Protein AF-A0A9N8RUJ7-F1 (afdb_monomer_lite)

Secondary structure (DSSP, 8-state):
-------------PPPPPPPPPPEEE-STT-EEEPPPPPPPSSSPPPPPPPEEE-STT-EEEPPPPPPPSSSPPPPPPPEEE-STT-EEEPPBPPPPPPTTSPPPPPPB-----SS----------SS---SS-------PPPPHHHHHHHHHHHHHHHHHHHHHT---STHHHHHH-SSSS-HH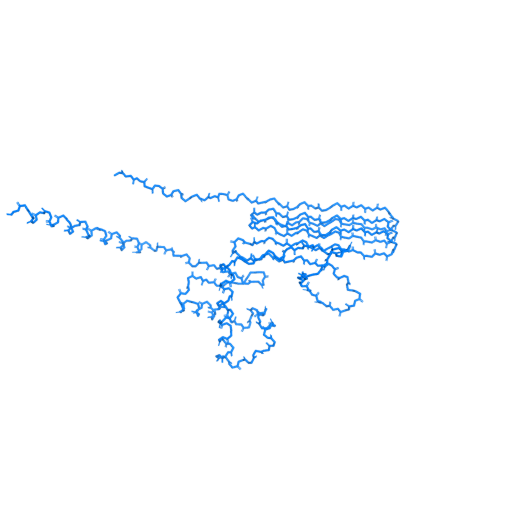HHHHHHHHTT--EEEEEETTEEEEEE------HHHHHHHHHHHHHHHHHHHHHHHTT--

Radius of gyration: 27.65 Å; chains: 1; bounding box: 90×44×59 Å

Sequence (244 aa):
MSSLDSNAQRQHLEKGTGGTGGDAEVHGDHSSAVGGRGGEAVIGDGGRGGNARVTGNRSTGIGGRGGRGGIGPGQPGGDIVVDRDDLFSAGGQGGEANQADGRGGRGGRAFRAHLFDGQDRGHLKPPYGRPHIEPGRGGDAPDSPQYMARKLVVMALKERYFIESGIEPRDTDTVWYDRKVVPLDWLNETLRLRGHRWTISVVEGEYEFADIHRRTTARQRFLRYLISLTSILKRRSSRIASKN

Structure (mmCIF, N/CA/C/O backbone):
data_AF-A0A9N8RUJ7-F1
#
_entry.id   AF-A0A9N8RUJ7-F1
#
loop_
_atom_site.group_PDB
_atom_site.id
_atom_site.type_symbol
_atom_site.label_atom_id
_atom_site.label_alt_id
_atom_site.label_comp_id
_atom_site.label_asym_id
_atom_site.label_entity_id
_atom_site.label_seq_id
_atom_site.pdbx_PDB_ins_code
_atom_site.Cartn_x
_atom_site.Cartn_y
_atom_site.Cartn_z
_atom_site.occupancy
_atom_site.B_iso_or_equiv
_atom_site.auth_seq_id
_atom_site.auth_comp_id
_atom_site.auth_asym_id
_atom_site.auth_atom_id
_atom_site.pdbx_PDB_model_num
ATOM 1 N N . MET A 1 1 ? -45.052 23.656 3.871 1.00 51.06 1 MET A N 1
ATOM 2 C CA . MET A 1 1 ? -44.491 23.381 2.536 1.00 51.06 1 MET A CA 1
ATOM 3 C C . MET A 1 1 ? -43.094 23.981 2.478 1.00 51.06 1 MET A C 1
ATOM 5 O O . MET A 1 1 ? -42.978 25.181 2.310 1.00 51.06 1 MET A O 1
ATOM 9 N N . SER A 1 2 ? -42.060 23.172 2.702 1.00 39.88 2 SER A N 1
ATOM 10 C CA . SER A 1 2 ? -40.774 23.274 1.997 1.00 39.88 2 SER A CA 1
ATOM 11 C C . SER A 1 2 ? -40.064 21.931 2.190 1.00 39.88 2 SER A C 1
ATOM 13 O O . SER A 1 2 ? -39.717 21.535 3.303 1.00 39.88 2 SER A O 1
ATOM 15 N N . SER A 1 3 ? -39.999 21.148 1.115 1.00 42.72 3 SER A N 1
ATOM 16 C CA . SER A 1 3 ? -39.227 19.913 1.055 1.00 42.72 3 SER A CA 1
ATOM 17 C C . SER A 1 3 ? -37.758 20.301 0.944 1.00 42.72 3 SER A C 1
ATOM 19 O O . SER A 1 3 ? -37.307 20.803 -0.080 1.00 42.72 3 SER A O 1
ATOM 21 N N . LEU A 1 4 ? -37.006 20.110 2.026 1.00 45.28 4 LEU A N 1
ATOM 22 C CA . LEU A 1 4 ? -35.551 20.071 1.952 1.00 45.28 4 LEU A CA 1
ATOM 23 C C . LEU A 1 4 ? -35.175 18.717 1.352 1.00 45.28 4 LEU A C 1
ATOM 25 O O . LEU A 1 4 ? -34.956 17.736 2.068 1.00 45.28 4 LEU A O 1
ATOM 29 N N . ASP A 1 5 ? -35.172 18.680 0.022 1.00 41.41 5 ASP A N 1
ATOM 30 C CA . ASP A 1 5 ? -34.582 17.608 -0.761 1.00 41.41 5 ASP A CA 1
ATOM 31 C C . ASP A 1 5 ? -33.100 17.536 -0.411 1.00 41.41 5 ASP A C 1
ATOM 33 O O . ASP A 1 5 ? -32.265 18.334 -0.839 1.00 41.41 5 ASP A O 1
ATOM 37 N N . SER A 1 6 ? -32.781 16.563 0.434 1.00 43.62 6 SER A N 1
ATOM 38 C CA . SER A 1 6 ? -31.417 16.125 0.677 1.00 43.62 6 SER A CA 1
ATOM 39 C C . SER A 1 6 ? -30.941 15.398 -0.576 1.00 43.62 6 SER A C 1
ATOM 41 O O . SER A 1 6 ? -30.925 14.170 -0.646 1.00 43.62 6 SER A O 1
ATOM 43 N N . ASN A 1 7 ? -30.547 16.192 -1.573 1.00 40.66 7 ASN A N 1
ATOM 44 C CA . ASN A 1 7 ? -29.643 15.794 -2.641 1.00 40.66 7 ASN A CA 1
ATOM 45 C C . ASN A 1 7 ? -28.316 15.398 -1.990 1.00 40.66 7 ASN A C 1
ATOM 47 O O . ASN A 1 7 ? -27.357 16.164 -1.923 1.00 40.66 7 ASN A O 1
ATOM 51 N N . ALA A 1 8 ? -28.278 14.175 -1.466 1.00 43.12 8 ALA A N 1
ATOM 52 C CA . ALA A 1 8 ? -27.049 13.441 -1.286 1.00 43.12 8 ALA A CA 1
ATOM 53 C C . ALA A 1 8 ? -26.446 13.301 -2.684 1.00 43.12 8 ALA A C 1
ATOM 55 O O . ALA A 1 8 ? -26.798 12.388 -3.432 1.00 43.12 8 ALA A O 1
ATOM 56 N N . GLN A 1 9 ? -25.592 14.261 -3.048 1.00 44.03 9 GLN A N 1
ATOM 57 C CA . GLN A 1 9 ? -24.668 14.161 -4.163 1.00 44.03 9 GLN A CA 1
ATOM 58 C C . GLN A 1 9 ? -23.855 12.884 -3.946 1.00 44.03 9 GLN A C 1
ATOM 60 O O . GLN A 1 9 ? -22.802 12.881 -3.313 1.00 44.03 9 GLN A O 1
ATOM 65 N N . ARG A 1 10 ? -24.359 11.769 -4.475 1.00 42.53 10 ARG A N 1
ATOM 66 C CA . ARG A 1 10 ? -23.517 10.684 -4.948 1.00 42.53 10 ARG A CA 1
ATOM 67 C C . ARG A 1 10 ? -22.720 11.301 -6.083 1.00 42.53 10 ARG A C 1
ATOM 69 O O . ARG A 1 10 ? -23.153 11.270 -7.229 1.00 42.53 10 ARG A O 1
ATOM 76 N N . GLN A 1 11 ? -21.614 11.957 -5.738 1.00 44.72 11 GLN A N 1
ATOM 77 C CA . GLN A 1 11 ? -20.579 12.242 -6.708 1.00 44.72 11 GLN A CA 1
ATOM 78 C C . GLN A 1 11 ? -20.228 10.882 -7.298 1.00 44.72 11 GLN A C 1
ATOM 80 O O . GLN A 1 11 ? -19.725 9.998 -6.603 1.00 44.72 11 GLN A O 1
ATOM 85 N N . HIS A 1 12 ? -20.636 10.680 -8.546 1.00 46.75 12 HIS A N 1
ATOM 86 C CA . HIS A 1 12 ? -20.098 9.635 -9.388 1.00 46.75 12 HIS A CA 1
ATOM 87 C C . HIS A 1 12 ? -18.607 9.963 -9.468 1.00 46.75 12 HIS A C 1
ATOM 89 O O . HIS A 1 12 ? -18.202 10.815 -10.248 1.00 46.75 12 HIS A O 1
ATOM 95 N N . LEU A 1 13 ? -17.816 9.410 -8.548 1.00 55.97 13 LEU A N 1
ATOM 96 C CA . LEU A 1 13 ? -16.369 9.480 -8.635 1.00 55.97 13 LEU A CA 1
ATOM 97 C C . LEU A 1 13 ? -16.031 8.689 -9.891 1.00 55.97 13 LEU A C 1
ATOM 99 O O . LEU A 1 13 ? -16.169 7.462 -9.911 1.00 55.97 13 LEU A O 1
ATOM 103 N N . GLU A 1 14 ? -15.729 9.411 -10.967 1.00 64.94 14 GLU A N 1
ATOM 104 C CA . GLU A 1 14 ? -15.207 8.812 -12.183 1.00 64.94 14 GLU A CA 1
ATOM 105 C C . GLU A 1 14 ? -13.989 7.985 -11.783 1.00 64.94 14 GLU A C 1
ATOM 107 O O . GLU A 1 14 ? -13.102 8.459 -11.073 1.00 64.94 14 GLU A O 1
ATOM 112 N N . LYS A 1 15 ? -14.006 6.701 -12.144 1.00 71.88 15 LYS A N 1
ATOM 113 C CA . LYS A 1 15 ? -12.857 5.837 -11.898 1.00 71.88 15 LYS A CA 1
ATOM 114 C C . LYS A 1 15 ? -11.706 6.358 -12.747 1.00 71.88 15 LYS A C 1
ATOM 116 O O . LYS A 1 15 ? -11.885 6.540 -13.950 1.00 71.88 15 LYS A O 1
ATOM 121 N N . GLY A 1 16 ? -10.549 6.541 -12.124 1.00 73.12 16 GLY A N 1
ATOM 122 C CA . GLY A 1 16 ? -9.314 6.869 -12.817 1.00 73.12 16 GLY A CA 1
ATOM 123 C C . GLY A 1 16 ? -8.987 5.864 -13.920 1.00 73.12 16 GLY A C 1
ATOM 124 O O . GLY A 1 16 ? -9.485 4.733 -13.963 1.00 73.12 16 GLY A O 1
ATOM 125 N N . THR A 1 17 ? -8.112 6.286 -14.813 1.00 81.75 17 THR A N 1
ATOM 126 C CA . THR A 1 17 ? -7.573 5.483 -15.903 1.00 81.75 17 THR A CA 1
ATOM 127 C C . THR A 1 17 ? -6.340 4.718 -15.441 1.00 81.75 17 THR A C 1
ATOM 129 O O . THR A 1 17 ? -5.504 5.228 -14.689 1.00 81.75 17 THR A O 1
ATOM 132 N N . GLY A 1 18 ? -6.240 3.446 -15.840 1.00 82.69 18 GLY A N 1
ATOM 133 C CA . GLY A 1 18 ? -5.045 2.646 -15.571 1.00 82.69 18 GLY A CA 1
ATOM 134 C C . GLY A 1 18 ? -3.801 3.348 -16.113 1.00 82.69 18 GLY A C 1
ATOM 135 O O . GLY A 1 18 ? -3.860 4.002 -17.153 1.00 82.69 18 GLY A O 1
ATOM 136 N N . GLY A 1 19 ? -2.678 3.211 -15.411 1.00 83.81 19 GLY A N 1
ATOM 137 C CA . GLY A 1 19 ? -1.419 3.791 -15.854 1.00 83.81 19 GLY A CA 1
ATOM 138 C C . GLY A 1 19 ? -0.989 3.208 -17.198 1.00 83.81 19 GLY A C 1
ATOM 139 O O . GLY A 1 19 ? -1.230 2.034 -17.494 1.00 83.81 19 GLY A O 1
ATOM 140 N N . THR A 1 20 ? -0.318 4.016 -18.012 1.00 89.94 20 THR A N 1
ATOM 141 C CA . THR A 1 20 ? 0.287 3.534 -19.256 1.00 89.94 20 THR A CA 1
ATOM 142 C C . THR A 1 20 ? 1.508 2.661 -18.962 1.00 89.94 20 THR A C 1
ATOM 144 O O . THR A 1 20 ? 2.170 2.814 -17.931 1.00 89.94 20 THR A O 1
ATOM 147 N N . GLY A 1 21 ? 1.802 1.713 -19.855 1.00 90.19 21 GLY A N 1
ATOM 148 C CA . GLY A 1 21 ? 3.072 0.986 -19.828 1.00 90.19 21 GLY A CA 1
ATOM 149 C C . GLY A 1 21 ? 4.258 1.907 -20.129 1.00 90.19 21 GLY A C 1
ATOM 150 O O . GLY A 1 21 ? 4.086 2.993 -20.685 1.00 90.19 21 GLY A O 1
ATOM 151 N N . GLY A 1 22 ? 5.448 1.475 -19.731 1.00 91.25 22 GLY A N 1
ATOM 152 C CA . GLY A 1 22 ? 6.709 2.084 -20.128 1.00 91.25 22 GLY A CA 1
ATOM 153 C C . GLY A 1 22 ? 7.165 1.575 -21.489 1.00 91.25 22 GLY A C 1
ATOM 154 O O . GLY A 1 22 ? 6.809 0.470 -21.906 1.00 91.25 22 GLY A O 1
ATOM 155 N N . ASP A 1 23 ? 7.976 2.382 -22.156 1.00 94.88 23 ASP A N 1
ATOM 156 C CA . ASP A 1 23 ? 8.566 2.057 -23.449 1.00 94.88 23 ASP A CA 1
ATOM 157 C C . ASP A 1 23 ? 9.813 1.174 -23.271 1.00 94.88 23 ASP A C 1
ATOM 159 O O . ASP A 1 23 ? 10.416 1.131 -22.192 1.00 94.88 23 ASP A O 1
ATOM 163 N N . ALA A 1 24 ? 10.197 0.451 -24.325 1.00 93.94 24 ALA A N 1
ATOM 164 C CA . ALA A 1 24 ? 11.361 -0.430 -24.328 1.00 93.94 24 ALA A CA 1
ATOM 165 C C . ALA A 1 24 ? 12.211 -0.217 -25.585 1.00 93.94 24 ALA A C 1
ATOM 167 O O . ALA A 1 24 ? 11.696 -0.287 -26.699 1.00 93.94 24 ALA A O 1
ATOM 168 N N . GLU A 1 25 ? 13.514 -0.009 -25.407 1.00 95.38 25 GLU A N 1
ATOM 169 C CA . GLU A 1 25 ? 14.474 0.205 -26.491 1.00 95.38 25 GLU A CA 1
ATOM 170 C C . GLU A 1 25 ? 15.719 -0.671 -26.300 1.00 95.38 25 GLU A C 1
ATOM 172 O O . GLU A 1 25 ? 16.297 -0.716 -25.211 1.00 95.38 25 GLU A O 1
ATOM 177 N N . VAL A 1 26 ? 16.151 -1.349 -27.369 1.00 94.81 26 VAL A N 1
ATOM 178 C CA . VAL A 1 26 ? 17.351 -2.200 -27.380 1.00 94.81 26 VAL A CA 1
ATOM 179 C C . VAL A 1 26 ? 18.253 -1.821 -28.551 1.00 94.81 26 VAL A C 1
ATOM 181 O O . VAL A 1 26 ? 17.828 -1.822 -29.706 1.00 94.81 26 VAL A O 1
ATOM 184 N N . HIS A 1 27 ? 19.515 -1.545 -28.244 1.00 92.00 27 HIS A N 1
ATOM 185 C CA . HIS A 1 27 ? 20.593 -1.249 -29.178 1.00 92.00 27 HIS A CA 1
ATOM 186 C C . HIS A 1 27 ? 21.847 -2.034 -28.769 1.00 92.00 27 HIS A C 1
ATOM 188 O O . HIS A 1 27 ? 22.806 -1.457 -28.281 1.00 92.00 27 HIS A O 1
ATOM 194 N N . GLY A 1 28 ? 21.825 -3.356 -28.912 1.00 87.38 28 GLY A N 1
ATOM 195 C CA . GLY A 1 28 ? 22.964 -4.219 -28.596 1.00 87.38 28 GLY A CA 1
ATOM 196 C C . GLY A 1 28 ? 22.683 -5.667 -28.976 1.00 87.38 28 GLY A C 1
ATOM 197 O O . GLY A 1 28 ? 21.522 -6.081 -29.053 1.00 87.38 28 GLY A O 1
ATOM 198 N N . ASP A 1 29 ? 23.738 -6.435 -29.222 1.00 91.81 29 ASP A N 1
ATOM 199 C CA . ASP A 1 29 ? 23.621 -7.826 -29.643 1.00 91.81 29 ASP A CA 1
ATOM 200 C C . ASP A 1 29 ? 23.234 -8.716 -28.462 1.00 91.81 29 ASP A C 1
ATOM 202 O O . ASP A 1 29 ? 23.823 -8.632 -27.384 1.00 91.81 29 ASP A O 1
ATOM 206 N N . HIS A 1 30 ? 22.283 -9.628 -28.678 1.00 91.88 30 HIS A N 1
ATOM 207 C CA . HIS A 1 30 ? 21.816 -10.584 -27.662 1.00 91.88 30 HIS A CA 1
ATOM 208 C C . HIS A 1 30 ? 21.262 -9.924 -26.383 1.00 91.88 30 HIS A C 1
ATOM 210 O O . HIS A 1 30 ? 21.368 -10.491 -25.295 1.00 91.88 30 HIS A O 1
ATOM 216 N N . SER A 1 31 ? 20.667 -8.738 -26.509 1.00 92.94 31 SER A N 1
ATOM 217 C CA . SER A 1 31 ? 20.126 -7.967 -25.385 1.00 92.94 31 SER A CA 1
ATOM 218 C C . SER A 1 31 ? 18.597 -7.923 -25.374 1.00 92.94 31 SER A C 1
ATOM 220 O O . SER A 1 31 ? 17.942 -8.168 -26.387 1.00 92.94 31 SER A O 1
ATOM 222 N N . SER A 1 32 ? 18.010 -7.600 -24.219 1.00 93.44 32 SER A N 1
ATOM 223 C CA . SER A 1 32 ? 16.558 -7.449 -24.067 1.00 93.44 32 SER A CA 1
ATOM 224 C C . SER A 1 32 ? 16.183 -6.252 -23.193 1.00 93.44 32 SER A C 1
ATOM 226 O O . SER A 1 32 ? 16.838 -5.966 -22.194 1.00 93.44 32 SER A O 1
ATOM 228 N N . ALA A 1 33 ? 15.108 -5.551 -23.552 1.00 92.50 33 ALA A N 1
ATOM 229 C CA . ALA A 1 33 ? 14.520 -4.496 -22.736 1.00 92.50 33 ALA A CA 1
ATOM 230 C C . ALA A 1 33 ? 13.019 -4.737 -22.596 1.00 92.50 33 ALA A C 1
ATOM 232 O O . ALA A 1 33 ? 12.351 -5.110 -23.562 1.00 92.50 33 ALA A O 1
ATOM 233 N N . VAL A 1 34 ? 12.484 -4.507 -21.401 1.00 94.06 34 VAL A N 1
ATOM 234 C CA . VAL A 1 34 ? 11.051 -4.616 -21.122 1.00 94.06 34 VAL A CA 1
ATOM 235 C C . VAL A 1 34 ? 10.611 -3.385 -20.349 1.00 94.06 34 VAL A C 1
ATOM 237 O O . VAL A 1 34 ? 11.080 -3.151 -19.240 1.00 94.06 34 VAL A O 1
ATOM 240 N N . GLY A 1 35 ? 9.693 -2.607 -20.912 1.00 91.25 35 GLY A N 1
ATOM 241 C CA . GLY A 1 35 ? 9.082 -1.486 -20.212 1.00 91.25 35 GLY A CA 1
ATOM 242 C C . GLY A 1 35 ? 8.229 -1.957 -19.033 1.00 91.25 35 GLY A C 1
ATOM 243 O O . GLY A 1 35 ? 7.652 -3.048 -19.026 1.00 91.25 35 GLY A O 1
ATOM 244 N N . GLY A 1 36 ? 8.151 -1.126 -18.004 1.00 88.31 36 GLY A N 1
ATOM 245 C CA . GLY A 1 36 ? 7.357 -1.379 -16.817 1.00 88.31 36 GLY A CA 1
ATOM 246 C C . GLY A 1 36 ? 5.863 -1.382 -17.121 1.00 88.31 36 GLY A C 1
ATOM 247 O O . GLY A 1 36 ? 5.377 -0.673 -17.998 1.00 88.31 36 GLY A O 1
ATOM 248 N N . ARG A 1 37 ? 5.082 -2.157 -16.369 1.00 92.00 37 ARG A N 1
ATOM 249 C CA . ARG A 1 37 ? 3.616 -2.094 -16.475 1.00 92.00 37 ARG A CA 1
ATOM 250 C C . ARG A 1 37 ? 3.087 -0.846 -15.780 1.00 92.00 37 ARG A C 1
ATOM 252 O O . ARG A 1 37 ? 3.607 -0.467 -14.733 1.00 92.00 37 ARG A O 1
ATOM 259 N N . GLY A 1 38 ? 2.019 -0.265 -16.309 1.00 89.88 38 GLY A N 1
ATOM 260 C CA . GLY A 1 38 ? 1.283 0.776 -15.605 1.00 89.88 38 GLY A CA 1
ATOM 261 C C . GLY A 1 38 ? 0.643 0.284 -14.305 1.00 89.88 38 GLY A C 1
ATOM 262 O O . GLY A 1 38 ? 0.448 -0.917 -14.078 1.00 89.88 38 GLY A O 1
ATOM 263 N N . GLY A 1 39 ? 0.345 1.234 -13.431 1.00 88.62 39 GLY A N 1
ATOM 264 C CA . GLY A 1 39 ? -0.371 1.029 -12.186 1.00 88.62 39 GLY A CA 1
ATOM 265 C C . GLY A 1 39 ? -1.859 0.796 -12.413 1.00 88.62 39 GLY A C 1
ATOM 266 O O . GLY A 1 39 ? -2.444 1.244 -13.397 1.00 88.62 39 GLY A O 1
ATOM 267 N N . GLU A 1 40 ? -2.492 0.094 -11.484 1.00 88.38 40 GLU A N 1
ATOM 268 C CA . GLU A 1 40 ? -3.943 -0.082 -11.505 1.00 88.38 40 GLU A CA 1
ATOM 269 C C . GLU A 1 40 ? -4.635 1.210 -11.077 1.00 88.38 40 GLU A C 1
ATOM 271 O O . GLU A 1 40 ? -4.171 1.883 -10.156 1.00 88.38 40 GLU A O 1
ATOM 276 N N . ALA A 1 41 ? -5.756 1.539 -11.710 1.00 86.00 41 ALA A N 1
ATOM 277 C CA . ALA A 1 41 ? -6.586 2.655 -11.285 1.00 86.00 41 ALA A CA 1
ATOM 278 C C . ALA A 1 41 ? -7.700 2.208 -10.347 1.00 86.00 41 ALA A C 1
ATOM 280 O O . ALA A 1 41 ? -8.251 1.112 -10.484 1.00 86.00 41 ALA A O 1
ATOM 281 N N . VAL A 1 42 ? -8.040 3.084 -9.403 1.00 82.94 42 VAL A N 1
ATOM 282 C CA . VAL A 1 42 ? -9.143 2.861 -8.461 1.00 82.94 42 VAL A CA 1
ATOM 283 C C . VAL A 1 42 ? -10.108 4.039 -8.525 1.00 82.94 42 VAL A C 1
ATOM 285 O O . VAL A 1 42 ? -11.125 3.950 -9.208 1.00 82.94 42 VAL A O 1
ATOM 288 N N . ILE A 1 43 ? -9.786 5.137 -7.838 1.00 84.50 43 ILE A N 1
ATOM 289 C CA . ILE A 1 43 ? -10.496 6.420 -7.952 1.00 84.50 43 ILE A CA 1
ATOM 290 C C . ILE A 1 43 ? -9.625 7.390 -8.753 1.00 84.50 43 ILE A C 1
ATOM 292 O O . ILE A 1 43 ? -10.082 7.951 -9.733 1.00 84.50 43 ILE A O 1
ATOM 296 N N . GLY A 1 44 ? -8.357 7.521 -8.384 1.00 84.38 44 GLY A N 1
ATOM 297 C CA . GLY A 1 44 ? -7.321 8.219 -9.124 1.00 84.38 44 GLY A CA 1
ATOM 298 C C . GLY A 1 44 ? -6.605 7.294 -10.101 1.00 84.38 44 GLY A C 1
ATOM 299 O O . GLY A 1 44 ? -6.695 6.061 -10.009 1.00 84.38 44 GLY A O 1
ATOM 300 N N . ASP A 1 45 ? -5.898 7.921 -11.034 1.00 88.88 45 ASP A N 1
ATOM 301 C CA . ASP A 1 45 ? -5.167 7.237 -12.094 1.00 88.88 45 ASP A CA 1
ATOM 302 C C . ASP A 1 45 ? -4.054 6.340 -11.544 1.00 88.88 45 ASP A C 1
ATOM 304 O O . ASP A 1 45 ? -3.444 6.608 -10.503 1.00 88.88 45 ASP A O 1
ATOM 308 N N . GLY A 1 46 ? -3.767 5.261 -12.264 1.00 90.06 46 GLY A N 1
ATOM 309 C CA . GLY A 1 46 ? -2.568 4.471 -12.012 1.00 90.06 46 GLY A CA 1
ATOM 310 C C . GLY A 1 46 ? -1.309 5.222 -12.451 1.00 90.06 46 GLY A C 1
ATOM 311 O O . GLY A 1 46 ? -1.319 5.968 -13.426 1.00 90.06 46 GLY A O 1
ATOM 312 N N . GLY A 1 47 ? -0.192 4.999 -11.761 1.00 88.38 47 GLY A N 1
ATOM 313 C CA . GLY A 1 47 ? 1.098 5.550 -12.166 1.00 88.38 47 GLY A CA 1
ATOM 314 C C . GLY A 1 47 ? 1.600 4.930 -13.471 1.00 88.38 47 GLY A C 1
ATOM 315 O O . GLY A 1 47 ? 1.371 3.751 -13.735 1.00 88.38 47 GLY A O 1
ATOM 316 N N . ARG A 1 48 ? 2.317 5.693 -14.294 1.00 91.81 48 ARG A N 1
ATOM 317 C CA . ARG A 1 48 ? 2.963 5.171 -15.511 1.00 91.81 48 ARG A CA 1
ATOM 318 C C . ARG A 1 48 ? 4.049 4.135 -15.168 1.00 91.81 48 ARG A C 1
ATOM 320 O O . ARG A 1 48 ? 4.742 4.280 -14.164 1.00 91.81 48 ARG A O 1
ATOM 327 N N . GLY A 1 49 ? 4.206 3.097 -15.987 1.00 90.50 49 GLY A N 1
ATOM 328 C CA . GLY A 1 49 ? 5.337 2.169 -15.906 1.00 90.50 49 GLY A CA 1
ATOM 329 C C . GLY A 1 49 ? 6.639 2.807 -16.398 1.00 90.50 49 GLY A C 1
ATOM 330 O O . GLY A 1 49 ? 6.624 3.585 -17.346 1.00 90.50 49 GLY A O 1
ATOM 331 N N . GLY A 1 50 ? 7.759 2.490 -15.756 1.00 88.81 50 GLY A N 1
ATOM 332 C CA . GLY A 1 50 ? 9.065 3.033 -16.117 1.00 88.81 50 GLY A CA 1
ATOM 333 C C . GLY A 1 50 ? 9.574 2.489 -17.449 1.00 88.81 50 GLY A C 1
ATOM 334 O O . GLY A 1 50 ? 9.287 1.353 -17.817 1.00 88.81 50 GLY A O 1
ATOM 335 N N . ASN A 1 51 ? 10.331 3.286 -18.181 1.00 92.44 51 ASN A N 1
ATOM 336 C CA . ASN A 1 51 ? 10.915 2.916 -19.464 1.00 92.44 51 ASN A CA 1
ATOM 337 C C . ASN A 1 51 ? 12.172 2.056 -19.273 1.00 92.44 51 ASN A C 1
ATOM 339 O O . ASN A 1 51 ? 12.832 2.122 -18.234 1.00 92.44 51 ASN A O 1
ATOM 343 N N . ALA A 1 52 ? 12.531 1.268 -20.283 1.00 90.56 52 ALA A N 1
ATOM 344 C CA . ALA A 1 52 ? 13.765 0.491 -20.296 1.00 90.56 52 ALA A CA 1
ATOM 345 C C . ALA A 1 52 ? 14.557 0.730 -21.579 1.00 90.56 52 ALA A C 1
ATOM 347 O O . ALA A 1 52 ? 14.066 0.458 -22.669 1.00 90.56 52 ALA A O 1
ATOM 348 N N . ARG A 1 53 ? 15.804 1.184 -21.448 1.00 95.00 53 ARG A N 1
ATOM 349 C CA . ARG A 1 53 ? 16.746 1.316 -22.563 1.00 95.00 53 ARG A CA 1
ATOM 350 C C . ARG A 1 53 ? 17.985 0.467 -22.305 1.00 95.00 53 ARG A C 1
ATOM 352 O O . ARG A 1 53 ? 18.598 0.580 -21.248 1.00 95.00 53 ARG A O 1
ATOM 359 N N . VAL A 1 54 ? 18.382 -0.348 -23.277 1.00 91.38 54 VAL A N 1
ATOM 360 C CA . VAL A 1 54 ? 19.585 -1.190 -23.209 1.00 91.38 54 VAL A CA 1
ATOM 361 C C . VAL A 1 54 ? 20.440 -0.950 -24.444 1.00 91.38 54 VAL A C 1
ATOM 363 O O . VAL A 1 54 ? 19.977 -1.192 -25.550 1.00 91.38 54 VAL A O 1
ATOM 366 N N . THR A 1 55 ? 21.675 -0.486 -24.270 1.00 94.31 55 THR A N 1
ATOM 367 C CA . THR A 1 55 ? 22.634 -0.233 -25.359 1.00 94.31 55 THR A CA 1
ATOM 368 C C . THR A 1 55 ? 23.894 -1.106 -25.298 1.00 94.31 55 THR A C 1
ATOM 370 O O . THR A 1 55 ? 24.751 -0.997 -26.165 1.00 94.31 55 THR A O 1
ATOM 373 N N . GLY A 1 56 ? 24.047 -1.940 -24.265 1.00 85.56 56 GLY A N 1
ATOM 374 C CA . GLY A 1 56 ? 25.127 -2.931 -24.183 1.00 85.56 56 GLY A CA 1
ATOM 375 C C . GLY A 1 56 ? 24.752 -4.270 -24.819 1.00 85.56 56 GLY A C 1
ATOM 376 O O . GLY A 1 56 ? 23.570 -4.550 -25.036 1.00 85.56 56 GLY A O 1
ATOM 377 N N . ASN A 1 57 ? 25.747 -5.114 -25.084 1.00 89.69 57 ASN A N 1
ATOM 378 C CA . ASN A 1 57 ? 25.591 -6.482 -25.587 1.00 89.69 57 ASN A CA 1
ATOM 379 C C . ASN A 1 57 ? 25.364 -7.479 -24.444 1.00 89.69 57 ASN A C 1
ATOM 381 O O . ASN A 1 57 ? 25.963 -7.352 -23.379 1.00 89.69 57 ASN A O 1
ATOM 385 N N . ARG A 1 58 ? 24.557 -8.521 -24.677 1.00 88.81 58 ARG A N 1
ATOM 386 C CA . ARG A 1 58 ? 24.230 -9.567 -23.686 1.00 88.81 58 ARG A CA 1
ATOM 387 C C . ARG A 1 58 ? 23.654 -8.999 -22.381 1.00 88.81 58 ARG A C 1
ATOM 389 O O . ARG A 1 58 ? 23.894 -9.526 -21.297 1.00 88.81 58 ARG A O 1
ATOM 396 N N . SER A 1 59 ? 22.876 -7.927 -22.490 1.00 86.94 59 SER A N 1
ATOM 397 C CA . SER A 1 59 ? 22.357 -7.171 -21.350 1.00 86.94 59 SER A CA 1
ATOM 398 C C . SER A 1 59 ? 20.834 -7.190 -21.284 1.00 86.94 59 SER A C 1
ATOM 400 O O . SER A 1 59 ? 20.138 -7.364 -22.284 1.00 86.94 59 SER A O 1
ATOM 402 N N . THR A 1 60 ? 20.289 -7.020 -20.081 1.00 89.31 60 THR A N 1
ATOM 403 C CA . THR A 1 60 ? 18.844 -7.032 -19.827 1.00 89.31 60 THR A CA 1
ATOM 404 C C . THR A 1 60 ? 18.426 -5.856 -18.953 1.00 89.31 60 THR A C 1
ATOM 406 O O . THR A 1 60 ? 18.977 -5.647 -17.873 1.00 89.31 60 THR A O 1
ATOM 409 N N . GLY A 1 61 ? 17.425 -5.103 -19.410 1.00 87.62 61 GLY A N 1
ATOM 410 C CA . GLY A 1 61 ? 16.849 -3.960 -18.701 1.00 87.62 61 GLY A CA 1
ATOM 411 C C . GLY A 1 61 ? 15.345 -4.118 -18.503 1.00 87.62 61 GLY A C 1
ATOM 412 O O . GLY A 1 61 ? 14.622 -4.372 -19.464 1.00 87.62 61 GLY A O 1
ATOM 413 N N . ILE A 1 62 ? 14.847 -3.946 -17.278 1.00 90.38 62 ILE A N 1
ATOM 414 C CA . ILE A 1 62 ? 13.405 -4.009 -16.985 1.00 90.38 62 ILE A CA 1
ATOM 415 C C . ILE A 1 62 ? 12.945 -2.723 -16.298 1.00 90.38 62 ILE A C 1
ATOM 417 O O . ILE A 1 62 ? 13.416 -2.394 -15.218 1.00 90.38 62 ILE A O 1
ATOM 421 N N . GLY A 1 63 ? 12.000 -2.000 -16.886 1.00 87.56 63 GLY A N 1
ATOM 422 C CA . GLY A 1 63 ? 11.403 -0.811 -16.289 1.00 87.56 63 GLY A CA 1
ATOM 423 C C . GLY A 1 63 ? 10.511 -1.149 -15.090 1.00 87.56 63 GLY A C 1
ATOM 424 O O . GLY A 1 63 ? 9.906 -2.220 -15.003 1.00 87.56 63 GLY A O 1
ATOM 425 N N . GLY A 1 64 ? 10.415 -0.227 -14.137 1.00 85.81 64 GLY A N 1
ATOM 426 C CA . GLY A 1 64 ? 9.644 -0.417 -12.913 1.00 85.81 64 GLY A CA 1
ATOM 427 C C . GLY A 1 64 ? 8.129 -0.372 -13.129 1.00 85.81 64 GLY A C 1
ATOM 428 O O . GLY A 1 64 ? 7.626 0.394 -13.944 1.00 85.81 64 GLY A O 1
ATOM 429 N N . ARG A 1 65 ? 7.353 -1.154 -12.369 1.00 89.88 65 ARG A N 1
ATOM 430 C CA . ARG A 1 65 ? 5.878 -1.066 -12.397 1.00 89.88 65 ARG A CA 1
ATOM 431 C C . ARG A 1 65 ? 5.406 0.281 -11.830 1.00 89.88 65 ARG A C 1
ATOM 433 O O . ARG A 1 65 ? 5.916 0.690 -10.796 1.00 89.88 65 ARG A O 1
ATOM 440 N N . GLY A 1 66 ? 4.414 0.926 -12.436 1.00 86.88 66 GLY A N 1
ATOM 441 C CA . GLY A 1 66 ? 3.740 2.095 -11.865 1.00 86.88 66 GLY A CA 1
ATOM 442 C C . GLY A 1 66 ? 2.891 1.760 -10.633 1.00 86.88 66 GLY A C 1
ATOM 443 O O . GLY A 1 66 ? 2.377 0.649 -10.491 1.00 86.88 66 GLY A O 1
ATOM 444 N N . GLY A 1 67 ? 2.750 2.720 -9.724 1.00 86.56 67 GLY A N 1
ATOM 445 C CA . GLY A 1 67 ? 2.006 2.566 -8.477 1.00 86.56 67 GLY A CA 1
ATOM 446 C C . GLY A 1 67 ? 0.491 2.586 -8.671 1.00 86.56 67 GLY A C 1
ATOM 447 O O . GLY A 1 67 ? -0.025 3.196 -9.606 1.00 86.56 67 GLY A O 1
ATOM 448 N N . ARG A 1 68 ? -0.244 1.923 -7.777 1.00 88.50 68 ARG A N 1
ATOM 449 C CA . ARG A 1 68 ? -1.713 1.889 -7.800 1.00 88.50 68 ARG A CA 1
ATOM 450 C C . ARG A 1 68 ? -2.306 3.263 -7.453 1.00 88.50 68 ARG A C 1
ATOM 452 O O . ARG A 1 68 ? -1.878 3.904 -6.493 1.00 88.50 68 ARG A O 1
ATOM 459 N N . GLY A 1 69 ? -3.307 3.694 -8.212 1.00 83.69 69 GLY A N 1
ATOM 460 C CA . GLY A 1 69 ? -4.118 4.870 -7.910 1.00 83.69 69 GLY A CA 1
ATOM 461 C C . GLY A 1 69 ? -5.008 4.663 -6.682 1.00 83.69 69 GLY A C 1
ATOM 462 O O . GLY A 1 69 ? -5.346 3.544 -6.303 1.00 83.69 69 GLY A O 1
ATOM 463 N N . GLY A 1 70 ? -5.396 5.753 -6.038 1.00 84.94 70 GLY A N 1
ATOM 464 C CA . GLY A 1 70 ? -6.173 5.769 -4.798 1.00 84.94 70 GLY A CA 1
ATOM 465 C C . GLY A 1 70 ? -7.096 6.979 -4.811 1.00 84.94 70 GLY A C 1
ATOM 466 O O . GLY A 1 70 ? -7.720 7.225 -5.821 1.00 84.94 70 GLY A O 1
ATOM 467 N N . ILE A 1 71 ? -7.176 7.780 -3.757 1.00 81.88 71 ILE A N 1
ATOM 468 C CA . ILE A 1 71 ? -7.792 9.117 -3.776 1.00 81.88 71 ILE A CA 1
ATOM 469 C C . ILE A 1 71 ? -7.037 10.047 -4.744 1.00 81.88 71 ILE A C 1
ATOM 471 O O . ILE A 1 71 ? -7.633 10.942 -5.332 1.00 81.88 71 ILE A O 1
ATOM 475 N N . GLY A 1 72 ? -5.731 9.825 -4.914 1.00 83.75 72 GLY A N 1
ATOM 476 C CA . GLY A 1 72 ? -4.883 10.526 -5.878 1.00 83.75 72 GLY A CA 1
ATOM 477 C C . GLY A 1 72 ? -4.235 9.578 -6.892 1.00 83.75 72 GLY A C 1
ATOM 478 O O . GLY A 1 72 ? -4.458 8.363 -6.828 1.00 83.75 72 GLY A O 1
ATOM 479 N N . PRO A 1 73 ? -3.426 10.116 -7.818 1.00 84.38 73 PRO A N 1
ATOM 480 C CA . PRO A 1 73 ? -2.706 9.309 -8.793 1.00 84.38 73 PRO A CA 1
ATOM 481 C C . PRO A 1 73 ? -1.587 8.492 -8.135 1.00 84.38 73 PRO A C 1
ATOM 483 O O . PRO A 1 73 ? -0.899 8.972 -7.227 1.00 84.38 73 PRO A O 1
ATOM 486 N N . GLY A 1 74 ? -1.387 7.265 -8.614 1.00 84.94 74 GLY A N 1
ATOM 487 C CA . GLY A 1 74 ? -0.217 6.458 -8.272 1.00 84.94 74 GLY A CA 1
ATOM 488 C C . GLY A 1 74 ? 1.073 7.065 -8.836 1.00 84.94 74 GLY A C 1
ATOM 489 O O . GLY A 1 74 ? 1.060 7.770 -9.844 1.00 84.94 74 GLY A O 1
ATOM 490 N N . GLN A 1 75 ? 2.209 6.802 -8.192 1.00 85.56 75 GLN A N 1
ATOM 491 C CA . GLN A 1 75 ? 3.507 7.320 -8.635 1.00 85.56 75 GLN A CA 1
ATOM 492 C C . GLN A 1 75 ? 4.069 6.505 -9.809 1.00 85.56 75 GLN A C 1
ATOM 494 O O . GLN A 1 75 ? 3.799 5.304 -9.905 1.00 85.56 75 GLN A O 1
ATOM 499 N N . PRO A 1 76 ? 4.872 7.114 -10.696 1.00 85.31 76 PRO A N 1
ATOM 500 C CA . PRO A 1 76 ? 5.494 6.394 -11.798 1.00 85.31 76 PRO A CA 1
ATOM 501 C C . PRO A 1 76 ? 6.492 5.333 -11.307 1.00 85.31 76 PRO A C 1
ATOM 503 O O . PRO A 1 76 ? 7.107 5.470 -10.246 1.00 85.31 76 PRO A O 1
ATOM 506 N N . GLY A 1 77 ? 6.648 4.271 -12.096 1.00 84.50 77 GLY A N 1
ATOM 507 C CA . GLY A 1 77 ? 7.735 3.307 -11.955 1.00 84.50 77 GLY A CA 1
ATOM 508 C C . GLY A 1 77 ? 9.074 3.916 -12.370 1.00 84.50 77 GLY A C 1
ATOM 509 O O . GLY A 1 77 ? 9.120 4.878 -13.128 1.00 84.50 77 GLY A O 1
ATOM 510 N N . GLY A 1 78 ? 10.169 3.371 -11.846 1.00 82.94 78 GLY A N 1
ATOM 511 C CA . GLY A 1 78 ? 11.522 3.821 -12.154 1.00 82.94 78 GLY A CA 1
ATOM 512 C C . GLY A 1 78 ? 11.962 3.393 -13.550 1.00 82.94 78 GLY A C 1
ATOM 513 O O . GLY A 1 78 ? 11.776 2.236 -13.933 1.00 82.94 78 GLY A O 1
ATOM 514 N N . ASP A 1 79 ? 12.568 4.318 -14.280 1.00 86.50 79 ASP A N 1
ATOM 515 C CA . ASP A 1 79 ? 13.187 4.049 -15.574 1.00 86.50 79 ASP A CA 1
ATOM 516 C C . ASP A 1 79 ? 14.531 3.331 -15.392 1.00 86.50 79 ASP A C 1
ATOM 518 O O . ASP A 1 79 ? 15.169 3.429 -14.339 1.00 86.50 79 ASP A O 1
ATOM 522 N N . ILE A 1 80 ? 14.981 2.625 -16.429 1.00 83.00 80 ILE A N 1
ATOM 523 C CA . ILE A 1 80 ? 16.303 2.006 -16.450 1.00 83.00 80 ILE A CA 1
ATOM 524 C C . ILE A 1 80 ? 17.044 2.272 -17.758 1.00 83.00 80 ILE A C 1
ATOM 526 O O . ILE A 1 80 ? 16.468 2.231 -18.845 1.00 83.00 80 ILE A O 1
ATOM 530 N N . VAL A 1 81 ? 18.349 2.513 -17.631 1.00 89.06 81 VAL A N 1
ATOM 531 C CA . VAL A 1 81 ? 19.298 2.609 -18.742 1.00 89.06 81 VAL A CA 1
ATOM 532 C C . VAL A 1 81 ? 20.453 1.651 -18.460 1.00 89.06 81 VAL A C 1
ATOM 534 O O . VAL A 1 81 ? 21.070 1.726 -17.398 1.00 89.06 81 VAL A O 1
ATOM 537 N N . VAL A 1 82 ? 20.723 0.738 -19.390 1.00 84.25 82 VAL A N 1
ATOM 538 C CA . VAL A 1 82 ? 21.837 -0.216 -19.332 1.00 84.25 82 VAL A CA 1
ATOM 539 C C . VAL A 1 82 ? 22.784 0.075 -20.485 1.00 84.25 82 VAL A C 1
ATOM 541 O O . VAL A 1 82 ? 22.469 -0.224 -21.631 1.00 84.25 82 VAL A O 1
ATOM 544 N N . ASP A 1 83 ? 23.937 0.658 -20.180 1.00 90.56 83 ASP A N 1
ATOM 545 C CA . ASP A 1 83 ? 24.930 1.119 -21.157 1.00 90.56 83 ASP A CA 1
ATOM 546 C C . ASP A 1 83 ? 26.182 0.236 -21.248 1.00 90.56 83 ASP A C 1
ATOM 548 O O . ASP A 1 83 ? 27.105 0.538 -22.002 1.00 90.56 83 ASP A O 1
ATOM 552 N N . ARG A 1 84 ? 26.211 -0.865 -20.492 1.00 83.25 84 ARG A N 1
ATOM 553 C CA . ARG A 1 84 ? 27.329 -1.814 -20.431 1.00 83.25 84 ARG A CA 1
ATOM 554 C C . ARG A 1 84 ? 26.912 -3.203 -20.876 1.00 83.25 84 ARG A C 1
ATOM 556 O O . ARG A 1 84 ? 25.737 -3.569 -20.778 1.00 83.25 84 ARG A O 1
ATOM 563 N N . ASP A 1 85 ? 27.904 -3.965 -21.312 1.00 89.50 85 ASP A N 1
ATOM 564 C CA . ASP A 1 85 ? 27.761 -5.366 -21.690 1.00 89.50 85 ASP A CA 1
ATOM 565 C C . ASP A 1 85 ? 27.598 -6.264 -20.453 1.00 89.50 85 ASP A C 1
ATOM 567 O O . ASP A 1 85 ? 28.054 -5.918 -19.359 1.00 89.50 85 ASP A O 1
ATOM 571 N N . ASP A 1 86 ? 26.952 -7.416 -20.640 1.00 86.19 86 ASP A N 1
ATOM 572 C CA . ASP A 1 86 ? 26.778 -8.475 -19.634 1.00 86.19 86 ASP A CA 1
ATOM 573 C C . ASP A 1 86 ? 26.100 -8.013 -18.327 1.00 86.19 86 ASP A C 1
ATOM 575 O O . ASP A 1 86 ? 26.387 -8.523 -17.239 1.00 86.19 86 ASP A O 1
ATOM 579 N N . LEU A 1 87 ? 25.188 -7.037 -18.410 1.00 83.12 87 LEU A N 1
ATOM 580 C CA . LEU A 1 87 ? 24.540 -6.442 -17.241 1.00 83.12 87 LEU A CA 1
ATOM 581 C C . LEU A 1 87 ? 23.040 -6.735 -17.192 1.00 83.12 87 LEU A C 1
ATOM 583 O O . LEU A 1 87 ? 22.312 -6.556 -18.167 1.00 83.12 87 LEU A O 1
ATOM 587 N N . PHE A 1 88 ? 22.556 -7.086 -16.002 1.00 85.06 88 PHE A N 1
ATOM 588 C CA . PHE A 1 88 ? 21.135 -7.076 -15.672 1.00 85.06 88 PHE A CA 1
ATOM 589 C C . PHE A 1 88 ? 20.811 -5.875 -14.779 1.00 85.06 88 PHE A C 1
ATOM 591 O O . PHE A 1 88 ? 21.477 -5.656 -13.765 1.00 85.06 88 PHE A O 1
ATOM 598 N N . SER A 1 89 ? 19.760 -5.128 -15.114 1.00 83.25 89 SER A N 1
ATOM 599 C CA . SER A 1 89 ? 19.265 -4.039 -14.274 1.00 83.25 89 SER A CA 1
ATOM 600 C C . SER A 1 89 ? 17.748 -3.894 -14.350 1.00 83.25 89 SER A C 1
ATOM 602 O O . SER A 1 89 ? 17.129 -4.177 -15.377 1.00 83.25 89 SER A O 1
ATOM 604 N N . ALA A 1 90 ? 17.136 -3.429 -13.262 1.00 82.44 90 ALA A N 1
ATOM 605 C CA . ALA A 1 90 ? 15.700 -3.202 -13.213 1.00 82.44 90 ALA A CA 1
ATOM 606 C C . ALA A 1 90 ? 15.325 -1.955 -12.402 1.00 82.44 90 ALA A C 1
ATOM 608 O O . ALA A 1 90 ? 15.899 -1.670 -11.351 1.00 82.44 90 ALA A O 1
ATOM 609 N N . GLY A 1 91 ? 14.333 -1.222 -12.901 1.00 78.75 91 GLY A N 1
ATOM 610 C CA . GLY A 1 91 ? 13.763 -0.042 -12.271 1.00 78.75 91 GLY A CA 1
ATOM 611 C C . GLY A 1 91 ? 12.871 -0.393 -11.079 1.00 78.75 91 GLY A C 1
ATOM 612 O O . GLY A 1 91 ? 12.239 -1.450 -11.020 1.00 78.75 91 GLY A O 1
ATOM 613 N N . GLY A 1 92 ? 12.812 0.507 -10.096 1.00 78.62 92 GLY A N 1
ATOM 614 C CA . GLY A 1 92 ? 11.974 0.304 -8.908 1.00 78.62 92 GLY A CA 1
ATOM 615 C C . GLY A 1 92 ? 10.480 0.533 -9.164 1.00 78.62 92 GLY A C 1
ATOM 616 O O . GLY A 1 92 ? 10.092 1.258 -10.072 1.00 78.62 92 GLY A O 1
ATOM 617 N N . GLN A 1 93 ? 9.620 -0.066 -8.349 1.00 82.62 93 GLN A N 1
ATOM 618 C CA . GLN A 1 93 ? 8.171 0.110 -8.423 1.00 82.62 93 GLN A CA 1
ATOM 619 C C . GLN A 1 93 ? 7.741 1.490 -7.912 1.00 82.62 93 GLN A C 1
ATOM 621 O O . GLN A 1 93 ? 8.238 1.956 -6.887 1.00 82.62 93 GLN A O 1
ATOM 626 N N . GLY A 1 94 ? 6.778 2.099 -8.596 1.00 79.62 94 GLY A N 1
ATOM 627 C CA . GLY A 1 94 ? 6.083 3.303 -8.170 1.00 79.62 94 GLY A CA 1
ATOM 628 C C . GLY A 1 94 ? 5.196 3.043 -6.955 1.00 79.62 94 GLY A C 1
ATOM 629 O O . GLY A 1 94 ? 4.677 1.947 -6.751 1.00 79.62 94 GLY A O 1
ATOM 630 N N . GLY A 1 95 ? 5.049 4.069 -6.129 1.00 81.81 95 GLY A N 1
ATOM 631 C CA . GLY A 1 95 ? 4.298 4.037 -4.876 1.00 81.81 95 GLY A CA 1
ATOM 632 C C . GLY A 1 95 ? 2.821 4.269 -5.105 1.00 81.81 95 GLY A C 1
ATOM 633 O O . GLY A 1 95 ? 2.418 4.978 -6.030 1.00 81.81 95 GLY A O 1
ATOM 634 N N . GLU A 1 96 ? 2.012 3.652 -4.267 1.00 84.50 96 GLU A N 1
ATOM 635 C CA . GLU A 1 96 ? 0.567 3.762 -4.345 1.00 84.50 96 GLU A CA 1
ATOM 636 C C . GLU A 1 96 ? 0.104 5.098 -3.754 1.00 84.50 96 GLU A C 1
ATOM 638 O O . GLU A 1 96 ? 0.766 5.698 -2.906 1.00 84.50 96 GLU A O 1
ATOM 643 N N . ALA A 1 97 ? -1.056 5.576 -4.189 1.00 82.62 97 ALA A N 1
ATOM 644 C CA . ALA A 1 97 ? -1.689 6.724 -3.555 1.00 82.62 97 ALA A CA 1
ATOM 645 C C . ALA A 1 97 ? -2.439 6.321 -2.274 1.00 82.62 97 ALA A C 1
ATOM 647 O O . ALA A 1 97 ? -2.701 5.142 -2.026 1.00 82.62 97 ALA A O 1
ATOM 648 N N . ASN A 1 98 ? -2.853 7.321 -1.491 1.00 79.12 98 ASN A N 1
ATOM 649 C CA . ASN A 1 98 ? -3.759 7.120 -0.358 1.00 79.12 98 ASN A CA 1
ATOM 650 C C . ASN A 1 98 ? -5.032 6.422 -0.810 1.00 79.12 98 ASN A C 1
ATOM 652 O O . ASN A 1 98 ? -5.613 6.815 -1.811 1.00 79.12 98 ASN A O 1
ATOM 656 N N . GLN A 1 99 ? -5.492 5.423 -0.079 1.00 83.00 99 GLN A N 1
ATOM 657 C CA . GLN A 1 99 ? -6.684 4.666 -0.433 1.00 83.00 99 GLN A CA 1
ATOM 658 C C . GLN A 1 99 ? -7.950 5.359 0.084 1.00 83.00 99 GLN A C 1
ATOM 660 O O . GLN A 1 99 ? -7.910 6.195 0.987 1.00 83.00 99 GLN A O 1
ATOM 665 N N . ALA A 1 100 ? -9.098 5.014 -0.503 1.00 78.44 100 ALA A N 1
ATOM 666 C CA . ALA A 1 100 ? -10.391 5.629 -0.186 1.00 78.44 100 ALA A CA 1
ATOM 667 C C . ALA A 1 100 ? -10.829 5.434 1.277 1.00 78.44 100 ALA A C 1
ATOM 669 O O . ALA A 1 100 ? -11.576 6.244 1.819 1.00 78.44 100 ALA A O 1
ATOM 670 N N . ASP A 1 101 ? -10.352 4.367 1.916 1.00 71.25 101 ASP A N 1
ATOM 671 C CA . ASP A 1 101 ? -10.572 4.066 3.333 1.00 71.25 101 ASP A CA 1
ATOM 672 C C . ASP A 1 101 ? -9.653 4.868 4.277 1.00 71.25 101 ASP A C 1
ATOM 674 O O . ASP A 1 101 ? -9.716 4.716 5.499 1.00 71.25 101 ASP A O 1
ATOM 678 N N . GLY A 1 102 ? -8.808 5.736 3.716 1.00 70.25 102 GLY A N 1
ATOM 679 C CA . GLY A 1 102 ? -7.875 6.577 4.447 1.00 70.25 102 GLY A CA 1
ATOM 680 C C . GLY A 1 102 ? -6.537 5.910 4.761 1.00 70.25 102 GLY A C 1
ATOM 681 O O . GLY A 1 102 ? -5.727 6.560 5.431 1.00 70.25 102 GLY A O 1
ATOM 682 N N . ARG A 1 103 ? -6.285 4.675 4.296 1.00 73.88 103 ARG A N 1
ATOM 683 C CA . ARG A 1 103 ? -4.945 4.068 4.326 1.00 73.88 103 ARG A CA 1
ATOM 684 C C . ARG A 1 103 ? -3.957 4.890 3.517 1.00 73.88 103 ARG A C 1
ATOM 686 O O . ARG A 1 103 ? -4.285 5.394 2.444 1.00 73.88 103 ARG A O 1
ATOM 693 N N . GLY A 1 104 ? -2.731 4.955 4.011 1.00 71.38 104 GLY A N 1
ATOM 694 C CA . GLY A 1 104 ? -1.584 5.384 3.239 1.00 71.38 104 GLY A CA 1
ATOM 695 C C . GLY A 1 104 ? -1.332 4.441 2.068 1.00 71.38 104 GLY A C 1
ATOM 696 O O . GLY A 1 104 ? -1.655 3.251 2.129 1.00 71.38 104 GLY A O 1
ATOM 697 N N . GLY A 1 105 ? -0.778 4.977 0.989 1.00 68.81 105 GLY A N 1
ATOM 698 C CA . GLY A 1 105 ? -0.327 4.160 -0.131 1.00 68.81 105 GLY A CA 1
ATOM 699 C C . GLY A 1 105 ? 0.978 3.442 0.202 1.00 68.81 105 GLY A C 1
ATOM 700 O O . GLY A 1 105 ? 1.799 3.965 0.954 1.00 68.81 105 GLY A O 1
ATOM 701 N N . ARG A 1 106 ? 1.187 2.239 -0.346 1.00 70.88 106 ARG A N 1
ATOM 702 C CA . ARG A 1 106 ? 2.464 1.531 -0.195 1.00 70.88 106 ARG A CA 1
ATOM 703 C C . ARG A 1 106 ? 3.579 2.301 -0.900 1.00 70.88 106 ARG A C 1
ATOM 705 O O . ARG A 1 106 ? 3.489 2.549 -2.101 1.00 70.88 106 ARG A O 1
ATOM 712 N N . GLY A 1 107 ? 4.653 2.597 -0.176 1.00 65.06 107 GLY A N 1
ATOM 713 C CA . GLY A 1 107 ? 5.872 3.162 -0.734 1.00 65.06 107 GLY A CA 1
ATOM 714 C C . GLY A 1 107 ? 6.465 2.297 -1.844 1.00 65.06 107 GLY A C 1
ATOM 715 O O . GLY A 1 107 ? 6.292 1.074 -1.894 1.00 65.06 107 GLY A O 1
ATOM 716 N N . GLY A 1 108 ? 7.170 2.962 -2.750 1.00 59.44 108 GLY A N 1
ATOM 717 C CA . GLY A 1 108 ? 7.819 2.332 -3.892 1.00 59.44 108 GLY A CA 1
ATOM 718 C C . GLY A 1 108 ? 8.904 1.379 -3.447 1.00 59.44 108 GLY A C 1
ATOM 719 O O . GLY A 1 108 ? 9.478 1.504 -2.364 1.00 59.44 108 GLY A O 1
ATOM 720 N N . ARG A 1 109 ? 9.178 0.393 -4.293 1.00 64.38 109 ARG A N 1
ATOM 721 C CA . ARG A 1 109 ? 10.136 -0.665 -3.979 1.00 64.38 109 ARG A CA 1
ATOM 722 C C . ARG A 1 109 ? 11.307 -0.581 -4.930 1.00 64.38 109 ARG A C 1
ATOM 724 O O . ARG A 1 109 ? 11.129 -0.654 -6.141 1.00 64.38 109 ARG A O 1
ATOM 731 N N . ALA A 1 110 ? 12.510 -0.479 -4.383 1.00 59.41 110 ALA A N 1
ATOM 732 C CA . ALA A 1 110 ? 13.718 -0.666 -5.162 1.00 59.41 110 ALA A CA 1
ATOM 733 C C . ALA A 1 110 ? 13.817 -2.108 -5.652 1.00 59.41 110 ALA A C 1
ATOM 735 O O . ALA A 1 110 ? 13.601 -3.039 -4.874 1.00 59.41 110 ALA A O 1
ATOM 736 N N . PHE A 1 111 ? 14.210 -2.298 -6.910 1.00 54.50 111 PHE A N 1
ATOM 737 C CA . PHE A 1 111 ? 14.751 -3.585 -7.310 1.00 54.50 111 PHE A CA 1
ATOM 738 C C . PHE A 1 111 ? 16.156 -3.693 -6.711 1.00 54.50 111 PHE A C 1
ATOM 740 O O . PHE A 1 111 ? 17.123 -3.155 -7.243 1.00 54.50 111 PHE A O 1
ATOM 747 N N . ARG A 1 112 ? 16.277 -4.344 -5.552 1.00 48.47 112 ARG A N 1
ATOM 748 C CA . ARG A 1 112 ? 17.577 -4.815 -5.074 1.00 48.47 112 ARG A CA 1
ATOM 749 C C . ARG A 1 112 ? 17.840 -6.124 -5.809 1.00 48.47 112 ARG A C 1
ATOM 751 O O . ARG A 1 112 ? 17.257 -7.149 -5.469 1.00 48.47 112 ARG A O 1
ATOM 758 N N . ALA A 1 113 ? 18.667 -6.078 -6.852 1.00 39.22 113 ALA A N 1
ATOM 759 C CA . ALA A 1 113 ? 19.224 -7.297 -7.415 1.00 39.22 113 ALA A CA 1
ATOM 760 C C . ALA A 1 113 ? 20.023 -7.972 -6.294 1.00 39.22 113 ALA A C 1
ATOM 762 O O . ALA A 1 113 ? 20.989 -7.407 -5.777 1.00 39.22 113 ALA A O 1
ATOM 763 N N . HIS A 1 114 ? 19.551 -9.135 -5.858 1.00 38.28 114 HIS A N 1
ATOM 764 C CA . HIS A 1 114 ? 20.238 -9.994 -4.909 1.00 38.28 114 HIS A CA 1
ATOM 765 C C . HIS A 1 114 ? 21.581 -10.429 -5.504 1.00 38.28 114 HIS A C 1
ATOM 767 O O . HIS A 1 114 ? 21.665 -11.464 -6.153 1.00 38.28 114 HIS A O 1
ATOM 773 N N . LEU A 1 115 ? 22.636 -9.642 -5.292 1.00 37.09 115 LEU A N 1
ATOM 774 C CA . LEU A 1 115 ? 24.003 -10.165 -5.342 1.00 37.09 115 LEU A CA 1
ATOM 775 C C . LEU A 1 115 ? 24.412 -10.788 -4.000 1.00 37.09 115 LEU A C 1
ATOM 777 O O . LEU A 1 115 ? 25.374 -11.544 -3.952 1.00 37.09 115 LEU A O 1
ATOM 781 N N . PHE A 1 116 ? 23.664 -10.519 -2.925 1.00 34.44 116 PHE A N 1
ATOM 782 C CA . PHE A 1 116 ? 23.894 -11.098 -1.607 1.00 34.44 116 PHE A CA 1
ATOM 783 C C . PHE A 1 116 ? 22.552 -11.509 -0.989 1.00 34.44 116 PHE A C 1
ATOM 785 O O . PHE A 1 116 ? 21.592 -10.738 -0.951 1.00 34.44 116 PHE A O 1
ATOM 792 N N . ASP A 1 117 ? 22.495 -12.772 -0.596 1.00 35.50 117 ASP A N 1
ATOM 793 C CA . ASP A 1 117 ? 21.356 -13.577 -0.161 1.00 35.50 117 ASP A CA 1
ATOM 794 C C . ASP A 1 117 ? 20.605 -13.019 1.068 1.00 35.50 117 ASP A C 1
ATOM 796 O O . ASP A 1 117 ? 20.767 -13.482 2.192 1.00 35.50 117 ASP A O 1
ATOM 800 N N . GLY A 1 118 ? 19.790 -11.979 0.881 1.00 40.31 118 GLY A N 1
ATOM 801 C CA . GLY A 1 118 ? 18.914 -11.465 1.935 1.00 40.31 118 GLY A CA 1
ATOM 802 C C . GLY A 1 118 ? 17.587 -10.978 1.377 1.00 40.31 118 GLY A C 1
ATOM 803 O O . GLY A 1 118 ? 17.560 -9.957 0.693 1.00 40.31 118 GLY A O 1
ATOM 804 N N . GLN A 1 119 ? 16.491 -11.696 1.667 1.00 38.06 119 GLN A N 1
ATOM 805 C CA . GLN A 1 119 ? 15.087 -11.369 1.335 1.00 38.06 119 GLN A CA 1
ATOM 806 C C . GLN A 1 119 ? 14.564 -10.096 2.032 1.00 38.06 119 GLN A C 1
ATOM 808 O O . GLN A 1 119 ? 13.423 -10.046 2.492 1.00 38.06 119 GLN A O 1
ATOM 813 N N . ASP A 1 120 ? 15.361 -9.034 2.098 1.00 38.88 120 ASP A N 1
ATOM 814 C CA . ASP A 1 120 ? 14.922 -7.780 2.686 1.00 38.88 120 ASP A CA 1
ATOM 815 C C . ASP A 1 120 ? 14.071 -6.998 1.690 1.00 38.88 120 ASP A C 1
ATOM 817 O O . ASP A 1 120 ? 14.547 -6.250 0.832 1.00 38.88 120 ASP A O 1
ATOM 821 N N . ARG A 1 121 ? 12.754 -7.142 1.861 1.00 40.47 121 ARG A N 1
ATOM 822 C CA . ARG A 1 121 ? 11.709 -6.274 1.303 1.00 40.47 121 ARG A CA 1
ATOM 823 C C . ARG A 1 121 ? 11.736 -4.897 1.981 1.00 40.47 121 ARG A C 1
ATOM 825 O O . ARG A 1 121 ? 10.718 -4.445 2.505 1.00 40.47 121 ARG A O 1
ATOM 832 N N . GLY A 1 122 ? 12.896 -4.244 1.990 1.00 38.47 122 GLY A N 1
ATOM 833 C CA . GLY A 1 122 ? 13.102 -2.961 2.649 1.00 38.47 122 GLY A CA 1
ATOM 834 C C . GLY A 1 122 ? 12.204 -1.880 2.051 1.00 38.47 122 GLY A C 1
ATOM 835 O O . GLY A 1 122 ? 12.339 -1.521 0.881 1.00 38.47 122 GLY A O 1
ATOM 836 N N . HIS A 1 123 ? 11.289 -1.355 2.864 1.00 39.06 123 HIS A N 1
ATOM 837 C CA . HIS A 1 123 ? 10.613 -0.092 2.596 1.00 39.06 123 HIS A CA 1
ATOM 838 C C . HIS A 1 123 ? 11.656 1.024 2.753 1.00 39.06 123 HIS A C 1
ATOM 840 O O . HIS A 1 123 ? 12.046 1.366 3.867 1.00 39.06 123 HIS A O 1
ATOM 846 N N . LEU A 1 124 ? 12.172 1.559 1.645 1.00 39.16 124 LEU A N 1
ATOM 847 C CA . LEU A 1 124 ? 13.117 2.676 1.681 1.00 39.16 124 LEU A CA 1
ATOM 848 C C . LEU A 1 124 ? 12.354 3.972 1.987 1.00 39.16 124 LEU A C 1
ATOM 850 O O . LEU A 1 124 ? 11.794 4.595 1.090 1.00 39.16 124 LEU A O 1
ATOM 854 N N . LYS A 1 125 ? 12.353 4.392 3.257 1.00 35.81 125 LYS A N 1
ATOM 855 C CA . LYS A 1 125 ? 12.038 5.775 3.646 1.00 35.81 125 LYS A CA 1
ATOM 856 C C . LYS A 1 125 ? 13.333 6.589 3.673 1.00 35.81 125 LYS A C 1
ATOM 858 O O . LYS A 1 125 ? 14.203 6.282 4.488 1.00 35.81 125 LYS A O 1
ATOM 863 N N . PRO A 1 126 ? 13.502 7.616 2.827 1.00 36.03 126 PRO A N 1
ATOM 864 C CA . PRO A 1 126 ? 14.702 8.436 2.870 1.00 36.03 126 PRO A CA 1
ATOM 865 C C . PRO A 1 126 ? 14.594 9.524 3.951 1.00 36.03 126 PRO A C 1
ATOM 867 O O . PRO A 1 126 ? 13.541 10.144 4.099 1.00 36.03 126 PRO A O 1
ATOM 870 N N . PRO A 1 127 ? 15.719 9.841 4.616 1.00 38.03 127 PRO A N 1
ATOM 871 C CA . PRO A 1 127 ? 16.053 11.228 4.932 1.00 38.03 127 PRO A CA 1
ATOM 872 C C . PRO A 1 127 ? 17.255 11.768 4.134 1.00 38.03 127 PRO A C 1
ATOM 874 O O . PRO A 1 127 ? 17.734 12.849 4.458 1.00 38.03 127 PRO A O 1
ATOM 877 N N . TYR A 1 128 ? 17.775 11.072 3.110 1.00 32.59 128 TYR A N 1
ATOM 878 C CA . TYR A 1 128 ? 19.060 11.455 2.502 1.00 32.59 128 TYR A CA 1
ATOM 879 C C . TYR A 1 128 ? 19.144 11.237 0.984 1.00 32.59 128 TYR A C 1
ATOM 881 O O . TYR A 1 128 ? 19.000 10.114 0.517 1.00 32.59 128 TYR A O 1
ATOM 889 N N . GLY A 1 129 ? 19.479 12.319 0.263 1.00 33.69 129 GLY A N 1
ATOM 890 C CA . GLY A 1 129 ? 20.170 12.319 -1.037 1.00 33.69 129 GLY A CA 1
ATOM 891 C C . GLY A 1 129 ? 19.380 11.845 -2.264 1.00 33.69 129 GLY A C 1
ATOM 892 O O . GLY A 1 129 ? 18.559 10.943 -2.190 1.00 33.69 129 GLY A O 1
ATOM 893 N N . ARG A 1 130 ? 19.656 12.452 -3.426 1.00 34.16 130 ARG A N 1
ATOM 894 C CA . ARG A 1 130 ? 19.231 11.949 -4.743 1.00 34.16 130 ARG A CA 1
ATOM 895 C C . ARG A 1 130 ? 20.336 11.040 -5.306 1.00 34.16 130 ARG A C 1
ATOM 897 O O . ARG A 1 130 ? 21.337 11.583 -5.774 1.00 34.16 130 ARG A O 1
ATOM 904 N N . PRO A 1 131 ? 20.249 9.700 -5.240 1.00 37.09 131 PRO A N 1
ATOM 905 C CA . PRO A 1 131 ? 21.209 8.844 -5.932 1.00 37.09 131 PRO A CA 1
ATOM 906 C C . PRO A 1 131 ? 20.935 8.849 -7.445 1.00 37.09 131 PRO A C 1
ATOM 908 O O . PRO A 1 131 ? 19.796 8.875 -7.866 1.00 37.09 131 PRO A O 1
ATOM 911 N N . HIS A 1 132 ? 21.956 8.787 -8.296 1.00 32.97 132 HIS A N 1
ATOM 912 C CA . HIS A 1 132 ? 21.808 8.819 -9.766 1.00 32.97 132 HIS A CA 1
ATOM 913 C C . HIS A 1 132 ? 21.188 7.547 -10.393 1.00 32.97 132 HIS A C 1
ATOM 915 O O . HIS A 1 132 ? 21.049 7.459 -11.608 1.00 32.97 132 HIS A O 1
ATOM 921 N N . ILE A 1 133 ? 20.80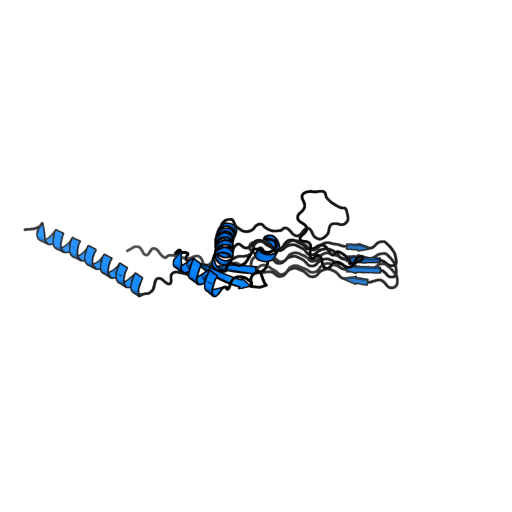9 6.571 -9.566 1.00 40.38 133 ILE A N 1
ATOM 922 C CA . ILE A 1 133 ? 20.230 5.274 -9.940 1.00 40.38 133 ILE A CA 1
ATOM 923 C C . ILE A 1 133 ? 18.986 5.089 -9.069 1.00 40.38 133 ILE A C 1
ATOM 925 O O . ILE A 1 133 ? 18.947 4.213 -8.207 1.00 40.38 133 ILE A O 1
ATOM 929 N N . GLU A 1 134 ? 18.033 6.024 -9.152 1.00 40.81 134 GLU A N 1
ATOM 930 C CA . GLU A 1 134 ? 16.923 6.041 -8.202 1.00 40.81 134 GLU A CA 1
ATOM 931 C C . GLU A 1 134 ? 16.030 4.820 -8.415 1.00 40.81 134 GLU A C 1
ATOM 933 O O . GLU A 1 134 ? 15.363 4.720 -9.448 1.00 40.81 134 GLU A O 1
ATOM 938 N N . PRO A 1 135 ? 15.945 3.901 -7.439 1.00 44.59 135 PRO A N 1
ATOM 939 C CA . PRO A 1 135 ? 14.784 3.038 -7.383 1.00 44.59 135 PRO A CA 1
ATOM 940 C C . PRO A 1 135 ? 13.529 3.910 -7.387 1.00 44.59 135 PRO A C 1
ATOM 942 O O . PRO A 1 135 ? 13.520 4.958 -6.740 1.00 44.59 135 PRO A O 1
ATOM 945 N N . GLY A 1 136 ? 12.498 3.485 -8.129 1.00 38.72 136 GLY A N 1
ATOM 946 C CA . GLY A 1 136 ? 11.220 4.183 -8.242 1.00 38.72 136 GLY A CA 1
ATOM 947 C C . GLY A 1 136 ? 10.827 4.804 -6.906 1.00 38.72 136 GLY A C 1
ATOM 948 O O . GLY A 1 136 ? 10.613 4.095 -5.920 1.00 38.72 136 GLY A O 1
ATOM 949 N N . ARG A 1 137 ? 10.825 6.143 -6.869 1.00 46.81 137 ARG A N 1
ATOM 950 C CA . ARG A 1 137 ? 10.461 6.951 -5.703 1.00 46.81 137 ARG A CA 1
ATOM 951 C C . ARG A 1 137 ? 8.969 6.823 -5.475 1.00 46.81 137 ARG A C 1
ATOM 953 O O . ARG A 1 137 ? 8.192 7.729 -5.764 1.00 46.81 137 ARG A O 1
ATOM 960 N N . GLY A 1 138 ? 8.533 5.673 -5.003 1.00 42.94 138 GLY A N 1
ATOM 961 C CA . GLY A 1 138 ? 7.150 5.547 -4.633 1.00 42.94 138 GLY A CA 1
ATOM 962 C C . GLY A 1 138 ? 6.910 6.219 -3.301 1.00 42.94 138 GLY A C 1
ATOM 963 O O . GLY A 1 138 ? 7.440 5.785 -2.281 1.00 42.94 138 GLY A O 1
ATOM 964 N N . GLY A 1 139 ? 6.122 7.287 -3.332 1.00 42.22 139 GLY A N 1
ATOM 965 C CA . GLY A 1 139 ? 5.642 7.944 -2.133 1.00 42.22 139 GLY A CA 1
ATOM 966 C C . GLY A 1 139 ? 4.890 6.949 -1.259 1.00 42.22 139 GLY A C 1
ATOM 967 O O . GLY A 1 139 ? 3.914 6.355 -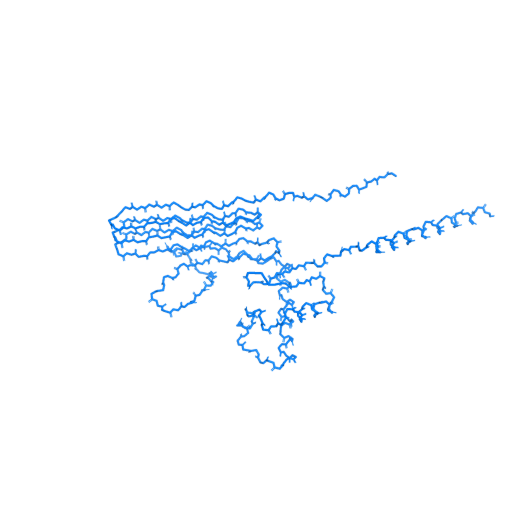1.704 1.00 42.22 139 GLY A O 1
ATOM 968 N N . ASP A 1 140 ? 5.338 6.787 -0.015 1.00 52.38 140 ASP A N 1
ATOM 969 C CA . ASP A 1 140 ? 4.425 6.447 1.074 1.00 52.38 140 ASP A CA 1
ATOM 970 C C . ASP A 1 140 ? 3.484 7.645 1.187 1.00 52.38 140 ASP A C 1
ATOM 972 O O . ASP A 1 140 ? 3.809 8.659 1.815 1.00 52.38 140 ASP A O 1
ATOM 976 N N . ALA A 1 141 ? 2.346 7.583 0.504 1.00 58.88 141 ALA A N 1
ATOM 977 C CA . ALA A 1 141 ? 1.308 8.555 0.759 1.00 58.88 141 ALA A CA 1
ATOM 978 C C . ALA A 1 141 ? 0.868 8.335 2.226 1.00 58.88 141 ALA A C 1
ATOM 980 O O . ALA A 1 141 ? 0.623 7.191 2.619 1.00 58.88 141 ALA A O 1
ATOM 981 N N . PRO A 1 142 ? 0.895 9.369 3.087 1.00 58.81 142 PRO A N 1
ATOM 982 C CA . PRO A 1 142 ? 0.691 9.176 4.514 1.00 58.81 142 PRO A CA 1
ATOM 983 C C . PRO A 1 142 ? -0.746 8.741 4.793 1.00 58.81 142 PRO A C 1
ATOM 985 O O . PRO A 1 142 ? -1.685 9.269 4.193 1.00 58.81 142 PRO A O 1
ATOM 988 N N . ASP A 1 143 ? -0.908 7.829 5.758 1.00 67.94 143 ASP A N 1
ATOM 989 C CA . ASP A 1 143 ? -2.215 7.511 6.335 1.00 67.94 143 ASP A CA 1
ATOM 990 C C . ASP A 1 143 ? -2.972 8.807 6.662 1.00 67.94 143 ASP A C 1
ATOM 992 O O . ASP A 1 143 ? -2.405 9.763 7.202 1.00 67.94 143 ASP A O 1
ATOM 996 N N . SER A 1 144 ? -4.275 8.833 6.387 1.00 68.31 144 SER A N 1
ATOM 997 C CA . SER A 1 144 ? -5.110 9.946 6.834 1.00 68.31 144 SER A CA 1
ATOM 998 C C . SER A 1 144 ? -5.073 10.053 8.368 1.00 68.31 144 SER A C 1
ATOM 1000 O O . SER A 1 144 ? -4.975 9.028 9.054 1.00 68.31 144 SER A O 1
ATOM 1002 N N . PRO A 1 145 ? -5.212 11.259 8.949 1.00 72.19 145 PRO A N 1
ATOM 1003 C CA . PRO A 1 145 ? -5.244 11.429 10.402 1.00 72.19 145 PRO A CA 1
ATOM 1004 C C . PRO A 1 145 ? -6.283 10.535 11.094 1.00 72.19 145 PRO A C 1
ATOM 1006 O O . PRO A 1 145 ? -6.029 9.994 12.168 1.00 72.19 145 PRO A O 1
ATOM 1009 N N . GLN A 1 146 ? -7.441 10.329 10.461 1.00 75.12 146 GLN A N 1
ATOM 1010 C CA . GLN A 1 146 ? -8.506 9.464 10.965 1.00 75.12 146 GLN A CA 1
ATOM 1011 C C . GLN A 1 146 ? -8.085 7.992 10.974 1.00 75.12 146 GLN A C 1
ATOM 1013 O O . GLN A 1 146 ? -8.336 7.281 11.948 1.00 75.12 146 GLN A O 1
ATOM 1018 N N . TYR A 1 147 ? -7.431 7.535 9.907 1.00 78.25 147 TYR A N 1
ATOM 1019 C CA . TYR A 1 147 ? -6.933 6.169 9.808 1.00 78.25 147 TYR A CA 1
ATOM 1020 C C . TYR A 1 147 ? -5.798 5.912 10.810 1.00 78.25 147 TYR A C 1
ATOM 1022 O O . TYR A 1 147 ? -5.812 4.902 11.515 1.00 78.25 147 TYR A O 1
ATOM 1030 N N . MET A 1 148 ? -4.877 6.869 10.961 1.00 77.62 148 MET A N 1
ATOM 1031 C CA . MET A 1 148 ? -3.821 6.825 11.975 1.00 77.62 148 MET A CA 1
ATOM 1032 C C . MET A 1 148 ? -4.400 6.766 13.396 1.00 77.62 148 MET A C 1
ATOM 1034 O O . MET A 1 148 ? -3.985 5.936 14.201 1.00 77.62 148 MET A O 1
ATOM 1038 N N . ALA A 1 149 ? -5.419 7.577 13.700 1.00 79.56 149 ALA A N 1
ATOM 1039 C CA . ALA A 1 149 ? -6.081 7.541 15.002 1.00 79.56 149 ALA A CA 1
ATOM 1040 C C . ALA A 1 149 ? -6.690 6.159 15.304 1.00 79.56 149 ALA A C 1
ATOM 1042 O O . ALA A 1 149 ? -6.559 5.654 16.419 1.00 79.56 149 ALA A O 1
ATOM 1043 N N . ARG A 1 150 ? -7.310 5.507 14.310 1.00 87.31 150 ARG A N 1
ATOM 1044 C CA . ARG A 1 150 ? -7.828 4.134 14.456 1.00 87.31 150 ARG A CA 1
ATOM 1045 C C . ARG A 1 150 ? -6.700 3.120 14.648 1.00 87.31 150 ARG A C 1
ATOM 1047 O O . ARG A 1 150 ? -6.807 2.281 15.540 1.00 87.31 150 ARG A O 1
ATOM 1054 N N . LYS A 1 151 ? -5.601 3.230 13.892 1.00 83.88 151 LYS A N 1
ATOM 1055 C CA . LYS A 1 151 ? -4.390 2.411 14.084 1.00 83.88 151 LYS A CA 1
ATOM 1056 C C . LYS A 1 151 ? -3.866 2.496 15.520 1.00 83.88 151 LYS A C 1
ATOM 1058 O O . LYS A 1 151 ? -3.636 1.451 16.122 1.00 83.88 151 LYS A O 1
ATOM 1063 N N . LEU A 1 152 ? -3.756 3.697 16.091 1.00 85.50 152 LEU A N 1
ATOM 1064 C CA . LEU A 1 152 ? -3.305 3.897 17.477 1.00 85.50 152 LEU A CA 1
ATOM 1065 C C . LEU A 1 152 ? -4.237 3.235 18.504 1.00 85.50 152 LEU A C 1
ATOM 1067 O O . LEU A 1 152 ? -3.770 2.653 19.480 1.00 85.50 152 LEU A O 1
ATOM 1071 N N . VAL A 1 153 ? -5.554 3.256 18.272 1.00 90.25 153 VAL A N 1
ATOM 1072 C CA . VAL A 1 153 ? -6.503 2.518 19.125 1.00 90.25 153 VAL A CA 1
ATOM 1073 C C . VAL A 1 153 ? -6.243 1.014 19.046 1.00 90.25 153 VAL A C 1
ATOM 1075 O O . VAL A 1 153 ? -6.186 0.352 20.079 1.00 90.25 153 VAL A O 1
ATOM 1078 N N . VAL A 1 154 ? -6.046 0.468 17.842 1.00 89.31 154 VAL A N 1
ATOM 1079 C CA . VAL A 1 154 ? -5.728 -0.959 17.669 1.00 89.31 154 VAL A CA 1
ATOM 1080 C C . VAL A 1 154 ? -4.406 -1.322 18.341 1.00 89.31 154 VAL A C 1
ATOM 1082 O O . VAL A 1 154 ? -4.343 -2.367 18.983 1.00 89.31 154 VAL A O 1
ATOM 1085 N N . MET A 1 155 ? -3.383 -0.464 18.268 1.00 84.69 155 MET A N 1
ATOM 1086 C CA . MET A 1 155 ? -2.107 -0.661 18.974 1.00 84.69 155 MET A CA 1
ATOM 1087 C C . MET A 1 155 ? -2.319 -0.871 20.471 1.00 84.69 155 MET A C 1
ATOM 1089 O O . MET A 1 155 ? -1.914 -1.900 21.007 1.00 84.69 155 MET A O 1
ATOM 1093 N N . ALA A 1 156 ? -3.036 0.052 21.114 1.00 87.88 156 ALA A N 1
ATOM 1094 C CA . ALA A 1 156 ? -3.319 -0.030 22.543 1.00 87.88 156 ALA A CA 1
ATOM 1095 C C . ALA A 1 156 ? -4.136 -1.284 22.915 1.00 87.88 156 ALA A C 1
ATOM 1097 O O . ALA A 1 156 ? -3.998 -1.827 24.010 1.00 87.88 156 ALA A O 1
ATOM 1098 N N . LEU A 1 157 ? -4.999 -1.766 22.013 1.00 90.81 157 LEU A N 1
ATOM 1099 C CA . LEU A 1 157 ? -5.742 -3.010 22.226 1.00 90.81 157 LEU A CA 1
ATOM 1100 C C . LEU A 1 157 ? -4.864 -4.256 22.090 1.00 90.81 157 LEU A C 1
ATOM 1102 O O . LEU A 1 157 ? -5.016 -5.171 22.895 1.00 90.81 157 LEU A O 1
ATOM 1106 N N . LYS A 1 158 ? -3.947 -4.299 21.115 1.00 88.06 158 LYS A N 1
ATOM 1107 C CA . LYS A 1 158 ? -3.006 -5.421 20.972 1.00 88.06 158 LYS A CA 1
ATOM 1108 C C . LYS A 1 158 ? -2.105 -5.524 22.201 1.00 88.06 158 LYS A C 1
ATOM 1110 O O . LYS A 1 158 ? -1.969 -6.608 22.750 1.00 88.06 158 LYS A O 1
ATOM 1115 N N . GLU A 1 159 ? -1.554 -4.404 22.665 1.00 83.94 159 GLU A N 1
ATOM 1116 C CA . GLU A 1 159 ? -0.737 -4.355 23.885 1.00 83.94 159 GLU A CA 1
ATOM 1117 C C . GLU A 1 159 ? -1.491 -4.929 25.089 1.00 83.94 159 GLU A C 1
ATOM 1119 O O . GLU A 1 159 ? -0.995 -5.809 25.791 1.00 83.94 159 GLU A O 1
ATOM 1124 N N . ARG A 1 160 ? -2.748 -4.513 25.267 1.00 87.25 160 ARG A N 1
ATOM 1125 C CA . ARG A 1 160 ? -3.606 -5.050 26.321 1.00 87.25 160 ARG A CA 1
ATOM 1126 C C . ARG A 1 160 ? -3.844 -6.555 26.186 1.00 87.25 160 ARG A C 1
ATOM 1128 O O . ARG A 1 160 ? -3.810 -7.250 27.195 1.00 87.25 160 ARG A O 1
ATOM 1135 N N . TYR A 1 161 ? -4.070 -7.057 24.973 1.00 89.50 161 TYR A N 1
ATOM 1136 C CA . TYR A 1 161 ? -4.240 -8.492 24.737 1.00 89.50 161 TYR A CA 1
ATOM 1137 C C . TYR A 1 161 ? -3.009 -9.293 25.175 1.00 89.50 161 TYR A C 1
ATOM 1139 O O . TYR A 1 161 ? -3.158 -10.342 25.798 1.00 89.50 161 TYR A O 1
ATOM 1147 N N . PHE A 1 162 ? -1.802 -8.796 24.885 1.00 85.88 162 PHE A N 1
ATOM 1148 C CA . PHE A 1 162 ? -0.555 -9.444 25.298 1.00 85.88 162 PHE A CA 1
ATOM 1149 C C . PHE A 1 162 ? -0.427 -9.529 26.815 1.00 85.88 162 PHE A C 1
ATOM 1151 O O . PHE A 1 162 ? -0.163 -10.611 27.340 1.00 85.88 162 PHE A O 1
ATOM 1158 N N . ILE A 1 163 ? -0.709 -8.421 27.508 1.00 84.19 163 ILE A N 1
ATOM 1159 C CA . ILE A 1 163 ? -0.705 -8.359 28.973 1.00 84.19 163 ILE A CA 1
ATOM 1160 C C . ILE A 1 163 ? -1.723 -9.348 29.559 1.00 84.19 163 ILE A C 1
ATOM 1162 O O . ILE A 1 163 ? -1.380 -10.133 30.439 1.00 84.19 163 ILE A O 1
ATOM 1166 N N . GLU A 1 164 ? -2.963 -9.349 29.059 1.00 86.56 164 GLU A N 1
ATOM 1167 C CA . GLU A 1 164 ? -4.033 -10.232 29.552 1.00 86.56 164 GLU A CA 1
ATOM 1168 C C . GLU A 1 164 ? -3.763 -11.715 29.257 1.00 86.56 164 GLU A C 1
ATOM 1170 O O . GLU A 1 164 ? -4.163 -12.581 30.033 1.00 86.56 164 GLU A O 1
ATOM 1175 N N . SER A 1 165 ? -3.067 -12.011 28.159 1.00 84.94 165 SER A N 1
ATOM 1176 C CA . SER A 1 165 ? -2.753 -13.382 27.741 1.00 84.94 165 SER A CA 1
ATOM 1177 C C . SER A 1 165 ? -1.437 -13.908 28.322 1.00 84.94 165 SER A C 1
ATOM 1179 O O . SER A 1 165 ? -1.077 -15.052 28.049 1.00 84.94 165 SER A O 1
ATOM 1181 N N . GLY A 1 166 ? -0.694 -13.091 29.080 1.00 82.69 166 GLY A N 1
ATOM 1182 C CA . GLY A 1 166 ? 0.630 -13.450 29.599 1.00 82.69 166 GLY A CA 1
ATOM 1183 C C . GLY A 1 166 ? 1.662 -13.724 28.499 1.00 82.69 166 GLY A C 1
ATOM 1184 O O . GLY A 1 166 ? 2.595 -14.498 28.699 1.00 82.69 166 GLY A O 1
ATOM 1185 N N . ILE A 1 167 ? 1.470 -13.139 27.315 1.00 78.31 167 ILE A N 1
ATOM 1186 C CA . ILE A 1 167 ? 2.373 -13.305 26.179 1.00 78.31 167 ILE A CA 1
ATOM 1187 C C . ILE A 1 167 ? 3.390 -12.168 26.240 1.00 78.31 167 ILE A C 1
ATOM 1189 O O . ILE A 1 167 ? 3.053 -11.012 25.990 1.00 78.31 167 ILE A O 1
ATOM 1193 N N . GLU A 1 168 ? 4.638 -12.510 26.545 1.00 72.38 168 GLU A N 1
ATOM 1194 C CA . GLU A 1 168 ? 5.776 -11.596 26.429 1.00 72.38 168 GLU A CA 1
ATOM 1195 C C . GLU A 1 168 ? 5.855 -11.057 24.987 1.00 72.38 168 GLU A C 1
ATOM 1197 O O . GLU A 1 168 ? 5.929 -11.857 24.039 1.00 72.38 168 GLU A O 1
ATOM 1202 N N . PRO A 1 169 ? 5.839 -9.728 24.776 1.00 61.41 169 PRO A N 1
ATOM 1203 C CA . PRO A 1 169 ? 6.046 -9.157 23.456 1.00 61.41 169 PR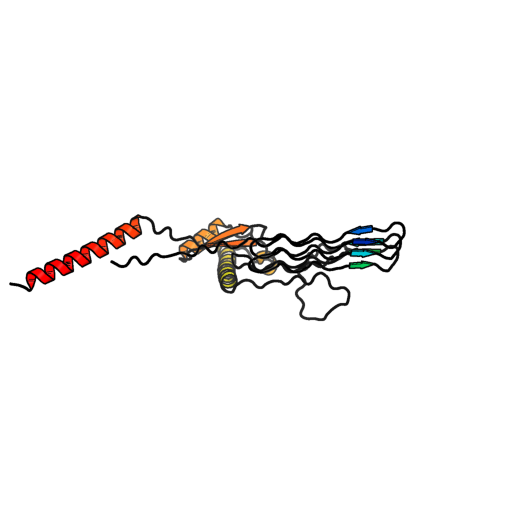O A CA 1
ATOM 1204 C C . PRO A 1 169 ? 7.449 -9.534 22.960 1.00 61.41 169 PRO A C 1
ATOM 1206 O O . PRO A 1 169 ? 8.450 -8.969 23.391 1.00 61.41 169 PRO A O 1
ATOM 1209 N N . ARG A 1 170 ? 7.550 -10.492 22.032 1.00 59.00 170 ARG A N 1
ATOM 1210 C CA . ARG A 1 170 ? 8.741 -10.588 21.166 1.00 59.00 170 ARG A CA 1
ATOM 1211 C C . ARG A 1 170 ? 8.830 -9.293 20.363 1.00 59.00 170 ARG A C 1
ATOM 1213 O O . ARG A 1 170 ? 7.767 -8.740 20.104 1.00 59.00 170 ARG A O 1
ATOM 1220 N N . ASP A 1 171 ? 10.040 -8.842 20.001 1.00 58.88 171 ASP A N 1
ATOM 1221 C CA . ASP A 1 171 ? 10.330 -7.586 19.271 1.00 58.88 171 ASP A CA 1
ATOM 1222 C C . ASP A 1 171 ? 9.065 -6.839 18.836 1.00 58.88 171 ASP A C 1
ATOM 1224 O O . ASP A 1 171 ? 8.381 -7.271 17.901 1.00 58.88 171 ASP A O 1
ATOM 1228 N N . THR A 1 172 ? 8.722 -5.761 19.547 1.00 56.31 172 THR A N 1
ATOM 1229 C CA . THR A 1 172 ? 7.455 -5.019 19.399 1.00 56.31 172 THR A CA 1
ATOM 1230 C C . THR A 1 172 ? 7.118 -4.689 17.945 1.00 56.31 172 THR A C 1
ATOM 1232 O O . THR A 1 172 ? 5.944 -4.686 17.571 1.00 56.31 172 THR A O 1
ATOM 1235 N N . ASP A 1 173 ? 8.141 -4.505 17.110 1.00 54.94 173 ASP A N 1
ATOM 1236 C CA . ASP A 1 173 ? 8.008 -4.318 15.668 1.00 54.94 173 ASP A CA 1
ATOM 1237 C C . ASP A 1 173 ? 7.444 -5.566 14.965 1.00 54.94 173 ASP A C 1
ATOM 1239 O O . ASP A 1 173 ? 6.463 -5.476 14.229 1.00 54.94 173 ASP A O 1
ATOM 1243 N N . THR A 1 174 ? 7.978 -6.757 15.235 1.00 55.19 174 THR A N 1
ATOM 1244 C CA . THR A 1 174 ? 7.519 -8.027 14.642 1.00 55.19 174 THR A CA 1
ATOM 1245 C C . THR A 1 174 ? 6.072 -8.336 15.028 1.00 55.19 174 THR A C 1
ATOM 1247 O O . THR A 1 174 ? 5.246 -8.700 14.188 1.00 55.19 174 THR A O 1
ATOM 1250 N N . VAL A 1 175 ? 5.737 -8.129 16.302 1.00 58.19 175 VAL A N 1
ATOM 1251 C CA . VAL A 1 175 ? 4.388 -8.344 16.836 1.00 58.19 175 VAL A CA 1
ATOM 1252 C C . VAL A 1 175 ? 3.388 -7.316 16.299 1.00 58.19 175 VAL A C 1
ATOM 1254 O O . VAL A 1 175 ? 2.199 -7.617 16.140 1.00 58.19 175 VAL A O 1
ATOM 1257 N N . TRP A 1 176 ? 3.837 -6.104 15.972 1.00 61.28 176 TRP A N 1
ATOM 1258 C CA . TRP A 1 176 ? 2.995 -5.103 15.329 1.00 61.28 176 TRP A CA 1
ATOM 1259 C C . TRP A 1 176 ? 2.572 -5.537 13.924 1.00 61.28 176 TRP A C 1
ATOM 1261 O O . TRP A 1 176 ? 1.368 -5.555 13.629 1.00 61.28 176 TRP A O 1
ATOM 1271 N N . TYR A 1 177 ? 3.539 -5.941 13.095 1.00 63.50 177 TYR A N 1
ATOM 1272 C CA . TYR A 1 177 ? 3.289 -6.345 11.709 1.00 63.50 177 TYR A CA 1
ATOM 1273 C C . TYR A 1 177 ? 2.550 -7.682 11.592 1.00 63.50 177 TYR A C 1
ATOM 1275 O O . TYR A 1 177 ? 1.870 -7.916 10.583 1.00 63.50 177 TYR A O 1
ATOM 1283 N N . ASP A 1 178 ? 2.614 -8.530 12.622 1.00 68.81 178 ASP A N 1
ATOM 1284 C CA . ASP A 1 178 ? 1.840 -9.761 12.657 1.00 68.81 178 ASP A CA 1
ATOM 1285 C C . ASP A 1 178 ? 0.379 -9.501 13.073 1.00 68.81 178 ASP A C 1
ATOM 1287 O O . ASP A 1 178 ? 0.014 -9.245 14.228 1.00 68.81 178 ASP A O 1
ATOM 1291 N N . ARG A 1 179 ? -0.488 -9.549 12.062 1.00 73.31 179 ARG A N 1
ATOM 1292 C CA . ARG A 1 179 ? -1.935 -9.311 12.153 1.00 73.31 179 ARG A CA 1
ATOM 1293 C C . ARG A 1 179 ? -2.715 -10.568 12.547 1.00 73.31 179 ARG A C 1
ATOM 1295 O O . ARG A 1 179 ? -3.935 -10.503 12.644 1.00 73.31 179 ARG A O 1
ATOM 1302 N N . LYS A 1 180 ? -2.034 -11.701 12.757 1.00 77.00 180 LYS A N 1
ATOM 1303 C CA . LYS A 1 180 ? -2.644 -12.977 13.162 1.00 77.00 180 LYS A CA 1
ATOM 1304 C C . LYS A 1 180 ? -2.501 -13.267 14.653 1.00 77.00 180 LYS A C 1
ATOM 1306 O O . LYS A 1 180 ? -3.214 -14.124 15.159 1.00 77.00 180 LYS A O 1
ATOM 1311 N N . VAL A 1 181 ? -1.608 -12.560 15.349 1.00 79.38 181 VAL A N 1
ATOM 1312 C CA . VAL A 1 181 ? -1.324 -12.818 16.771 1.00 79.38 181 VAL A CA 1
ATOM 1313 C C . VAL A 1 181 ? -2.520 -12.499 17.664 1.00 79.38 181 VAL A C 1
ATOM 1315 O O . VAL A 1 181 ? -2.790 -13.227 18.615 1.00 79.38 181 VAL A O 1
ATOM 1318 N N . VAL A 1 182 ? -3.250 -11.426 17.353 1.00 86.56 182 VAL A N 1
ATOM 1319 C CA . VAL A 1 182 ? -4.462 -11.049 18.086 1.00 86.56 182 VAL A CA 1
ATOM 1320 C C . VAL A 1 182 ? -5.679 -11.411 17.235 1.00 86.56 182 VAL A C 1
ATOM 1322 O O . VAL A 1 182 ? -5.789 -10.900 16.117 1.00 86.56 182 VAL A O 1
ATOM 1325 N N . PRO A 1 183 ? -6.601 -12.261 17.726 1.00 91.88 183 PRO A N 1
ATOM 1326 C CA . PRO A 1 183 ? -7.795 -12.636 16.975 1.00 91.88 183 PRO A CA 1
ATOM 1327 C C . PRO A 1 183 ? -8.645 -11.415 16.584 1.00 91.88 183 PRO A C 1
ATOM 1329 O O . PRO A 1 183 ? -8.956 -10.567 17.424 1.00 91.88 183 PRO A O 1
ATOM 1332 N N . LEU A 1 184 ? -9.071 -11.340 15.316 1.00 91.31 184 LEU A N 1
ATOM 1333 C CA . LEU A 1 184 ? -9.905 -10.233 14.820 1.00 91.31 184 LEU A CA 1
ATOM 1334 C C . LEU A 1 184 ? -11.244 -10.126 15.560 1.00 91.31 184 LEU A C 1
ATOM 1336 O O . LEU A 1 184 ? -11.704 -9.015 15.824 1.00 91.31 184 LEU A O 1
ATOM 1340 N N . ASP A 1 185 ? -11.845 -11.259 15.926 1.00 94.38 185 ASP A N 1
ATOM 1341 C CA . ASP A 1 185 ? -13.101 -11.285 16.683 1.00 94.38 185 ASP A CA 1
ATOM 1342 C C . ASP A 1 185 ? -12.934 -10.635 18.058 1.00 94.38 185 ASP A C 1
ATOM 1344 O O . ASP A 1 185 ? -13.774 -9.838 18.473 1.00 94.38 185 ASP A O 1
ATOM 1348 N N . TRP A 1 186 ? -11.804 -10.891 18.726 1.00 94.75 186 TRP A N 1
ATOM 1349 C CA . TRP A 1 186 ? -11.485 -10.268 20.008 1.00 94.75 186 TRP A CA 1
ATOM 1350 C C . TRP A 1 186 ? -11.304 -8.751 19.871 1.00 94.75 186 TRP A C 1
ATOM 1352 O O . TRP A 1 186 ? -11.845 -7.988 20.675 1.00 94.75 186 TRP A O 1
ATOM 1362 N N . LEU A 1 187 ? -10.596 -8.292 18.830 1.00 94.19 187 LEU A N 1
ATOM 1363 C CA . LEU A 1 187 ? -10.412 -6.860 18.571 1.00 94.19 187 LEU A CA 1
ATOM 1364 C C . LEU A 1 187 ? -11.751 -6.160 18.308 1.00 94.19 187 LEU A C 1
ATOM 1366 O O . LEU A 1 187 ? -12.033 -5.124 18.909 1.00 94.19 187 LEU A O 1
ATOM 1370 N N . ASN A 1 188 ? -12.587 -6.731 17.439 1.00 95.50 188 ASN A N 1
ATOM 1371 C CA . ASN A 1 188 ? -13.894 -6.172 17.095 1.00 95.50 188 ASN A CA 1
ATOM 1372 C C . ASN A 1 188 ? -14.855 -6.158 18.289 1.00 95.50 188 ASN A C 1
ATOM 1374 O O . ASN A 1 188 ? -15.547 -5.159 18.507 1.00 95.50 188 ASN A O 1
ATOM 1378 N N . GLU A 1 189 ? -14.869 -7.219 19.095 1.00 95.19 189 GLU A N 1
ATOM 1379 C CA . GLU A 1 189 ? -15.680 -7.276 20.309 1.00 95.19 1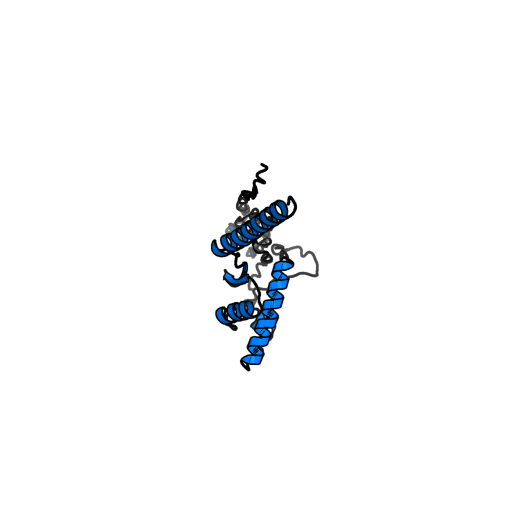89 GLU A CA 1
ATOM 1380 C C . GLU A 1 189 ? -15.219 -6.237 21.338 1.00 95.19 189 GLU A C 1
ATOM 1382 O O . GLU A 1 189 ? -16.029 -5.483 21.880 1.00 95.19 189 GLU A O 1
ATOM 1387 N N . THR A 1 190 ? -13.908 -6.103 21.537 1.00 95.62 190 THR A N 1
ATOM 1388 C CA . THR A 1 190 ? -13.341 -5.116 22.466 1.00 95.62 190 THR A CA 1
ATOM 1389 C C . THR A 1 190 ? -13.613 -3.680 22.013 1.00 95.62 190 THR A C 1
ATOM 1391 O O . THR A 1 190 ? -13.965 -2.823 22.830 1.00 95.62 190 THR A O 1
ATOM 1394 N N . LEU A 1 191 ? -13.515 -3.397 20.710 1.00 95.06 191 LEU A N 1
ATOM 1395 C CA . LEU A 1 191 ? -13.893 -2.101 20.142 1.00 95.06 191 LEU A CA 1
ATOM 1396 C C . LEU A 1 191 ? -15.370 -1.778 20.394 1.00 95.06 191 LEU A C 1
ATOM 1398 O O . LEU A 1 191 ? -15.695 -0.657 20.801 1.00 95.06 191 LEU A O 1
ATOM 1402 N N . ARG A 1 192 ? -16.254 -2.763 20.192 1.00 94.25 192 ARG A N 1
ATOM 1403 C CA . ARG A 1 192 ? -17.696 -2.642 20.433 1.00 94.25 192 ARG A CA 1
ATOM 1404 C C . ARG A 1 192 ? -17.995 -2.338 21.899 1.00 94.25 192 ARG A C 1
ATOM 1406 O O . ARG A 1 192 ? -18.751 -1.407 22.177 1.00 94.25 192 ARG A O 1
ATOM 1413 N N . LEU A 1 193 ? -17.371 -3.066 22.827 1.00 93.94 193 LEU A N 1
ATOM 1414 C CA . LEU A 1 193 ? -17.517 -2.854 24.273 1.00 93.94 193 LEU A CA 1
ATOM 1415 C C . LEU A 1 193 ? -17.036 -1.464 24.711 1.00 93.94 193 LEU A C 1
ATOM 1417 O O . LEU A 1 193 ? -17.635 -0.853 25.592 1.00 93.94 193 LEU A O 1
ATOM 1421 N N . ARG A 1 194 ? -16.008 -0.918 24.051 1.00 94.25 194 ARG A N 1
ATOM 1422 C CA . ARG A 1 194 ? -15.511 0.453 24.272 1.00 94.25 194 ARG A CA 1
ATOM 1423 C C . ARG A 1 194 ? -16.328 1.539 23.561 1.00 94.25 194 ARG A C 1
ATOM 1425 O O . ARG A 1 194 ? -15.985 2.717 23.633 1.00 94.25 194 ARG A O 1
ATOM 1432 N N . GLY A 1 195 ? -17.418 1.171 22.887 1.00 93.38 195 GLY A N 1
ATOM 1433 C CA . GLY A 1 195 ? -18.339 2.111 22.249 1.00 93.38 195 GLY A CA 1
ATOM 1434 C C . GLY A 1 195 ? -17.867 2.661 20.901 1.00 93.38 195 GLY A C 1
ATOM 1435 O O . GLY A 1 195 ? -18.483 3.599 20.378 1.00 93.38 195 GLY A O 1
ATOM 1436 N N . HIS A 1 196 ? -16.815 2.089 20.307 1.00 93.12 196 HIS A N 1
ATOM 1437 C CA . HIS A 1 196 ? -16.416 2.431 18.944 1.00 93.12 196 HIS A CA 1
ATOM 1438 C C . HIS A 1 196 ? -17.475 1.948 17.941 1.00 93.12 196 HIS A C 1
ATOM 1440 O O . HIS A 1 196 ? -18.145 0.935 18.135 1.00 93.12 196 HIS A O 1
ATOM 1446 N N . ARG A 1 197 ? -17.667 2.715 16.862 1.00 91.75 197 ARG A N 1
ATOM 1447 C CA . ARG A 1 197 ? -18.703 2.470 15.840 1.00 91.75 197 ARG A CA 1
ATOM 1448 C C . ARG A 1 197 ? -18.126 2.007 14.508 1.00 91.75 197 ARG A C 1
ATOM 1450 O O . ARG A 1 197 ? -18.703 2.278 13.462 1.00 91.75 197 ARG A O 1
ATOM 1457 N N . TRP A 1 198 ? -16.989 1.339 14.552 1.00 92.00 198 TRP A N 1
ATOM 1458 C CA . TRP A 1 198 ? -16.286 0.820 13.389 1.00 92.00 198 TRP A CA 1
ATOM 1459 C C . TRP A 1 198 ? -15.723 -0.560 13.717 1.00 92.00 198 TRP A C 1
ATOM 1461 O O . TRP A 1 198 ? -15.540 -0.894 14.888 1.00 92.00 198 TRP A O 1
ATOM 1471 N N . THR A 1 199 ? -15.497 -1.353 12.678 1.00 93.06 199 THR A N 1
ATOM 1472 C CA . THR A 1 199 ? -14.932 -2.703 12.744 1.00 93.06 199 THR A CA 1
ATOM 1473 C C . THR A 1 199 ? -13.638 -2.777 11.951 1.00 93.06 199 THR A C 1
ATOM 1475 O O . THR A 1 199 ? -13.367 -1.930 11.099 1.00 93.06 199 THR A O 1
ATOM 1478 N N . ILE A 1 200 ? -12.860 -3.814 12.228 1.00 91.81 200 ILE A N 1
ATOM 1479 C CA . ILE A 1 200 ? -11.600 -4.145 11.581 1.00 91.81 200 ILE A CA 1
ATOM 1480 C C . ILE A 1 200 ? -11.786 -5.405 10.735 1.00 91.81 200 ILE A C 1
ATOM 1482 O O . ILE A 1 200 ? -12.300 -6.414 11.222 1.00 91.81 200 ILE A O 1
ATOM 1486 N N . SER A 1 201 ? -11.301 -5.355 9.500 1.00 89.31 201 SER A N 1
ATOM 1487 C CA . SER A 1 201 ? -11.035 -6.497 8.617 1.00 89.31 201 SER A CA 1
ATOM 1488 C C . SER A 1 201 ? -9.550 -6.516 8.234 1.00 89.31 201 SER A C 1
ATOM 1490 O O . SER A 1 201 ? -8.814 -5.567 8.512 1.00 89.31 201 SER A O 1
ATOM 1492 N N . VAL A 1 202 ? -9.085 -7.603 7.611 1.00 83.81 202 VAL A N 1
ATOM 1493 C CA . VAL A 1 202 ? -7.758 -7.658 6.977 1.00 83.81 202 VAL A CA 1
ATOM 1494 C C . VAL A 1 202 ? -7.937 -7.851 5.476 1.00 83.81 202 VAL A C 1
ATOM 1496 O O . VAL A 1 202 ? -8.525 -8.841 5.046 1.00 83.81 202 VAL A O 1
ATOM 1499 N N . VAL A 1 203 ? -7.409 -6.920 4.685 1.00 72.38 203 VAL A N 1
ATOM 1500 C CA . VAL A 1 203 ? -7.459 -6.926 3.218 1.00 72.38 203 VAL A CA 1
ATOM 1501 C C . VAL A 1 203 ? -6.044 -6.760 2.685 1.00 72.38 203 VAL A C 1
ATOM 1503 O O . VAL A 1 203 ? -5.342 -5.824 3.061 1.00 72.38 203 VAL A O 1
ATOM 1506 N N . GLU A 1 204 ? -5.613 -7.690 1.828 1.00 69.38 204 GLU A N 1
ATOM 1507 C CA . GLU A 1 204 ? -4.254 -7.727 1.258 1.00 69.38 204 GLU A CA 1
ATOM 1508 C C . GLU A 1 204 ? -3.136 -7.697 2.320 1.00 69.38 204 GLU A C 1
ATOM 1510 O O . GLU A 1 204 ? -2.057 -7.145 2.100 1.00 69.38 204 GLU A O 1
ATOM 1515 N N . GLY A 1 205 ? -3.397 -8.286 3.491 1.00 72.12 205 GLY A N 1
ATOM 1516 C CA . GLY A 1 205 ? -2.449 -8.302 4.602 1.00 72.12 205 GLY A CA 1
ATOM 1517 C C . GLY A 1 205 ? -2.342 -6.978 5.359 1.00 72.12 205 GLY A C 1
ATOM 1518 O O . GLY A 1 205 ? -1.429 -6.845 6.156 1.00 72.12 205 GLY A O 1
ATOM 1519 N N . GLU A 1 206 ? -3.251 -6.024 5.153 1.00 73.56 206 GLU A N 1
ATOM 1520 C CA . GLU A 1 206 ? -3.353 -4.768 5.906 1.00 73.56 206 GLU A CA 1
ATOM 1521 C C . GLU A 1 206 ? -4.682 -4.689 6.657 1.00 73.56 206 GLU A C 1
ATOM 1523 O O . GLU A 1 206 ? -5.668 -5.283 6.224 1.00 73.56 206 GLU A O 1
ATOM 1528 N N . TYR A 1 207 ? -4.731 -3.942 7.765 1.00 82.19 207 TYR A N 1
ATOM 1529 C CA . TYR A 1 207 ? -6.019 -3.645 8.393 1.00 82.19 207 TYR A CA 1
ATOM 1530 C C . TYR A 1 207 ? -6.862 -2.762 7.477 1.00 82.19 207 TYR A C 1
ATOM 1532 O O . TYR A 1 207 ? -6.345 -1.909 6.764 1.00 82.19 207 TYR A O 1
ATOM 1540 N N . GLU A 1 208 ? -8.166 -2.960 7.520 1.00 83.62 208 GLU A N 1
ATOM 1541 C CA . GLU A 1 208 ? -9.153 -2.090 6.904 1.00 83.62 208 GLU A CA 1
ATOM 1542 C C . GLU A 1 208 ? -10.181 -1.734 7.979 1.00 83.62 208 GLU A C 1
ATOM 1544 O O . GLU A 1 208 ? -10.592 -2.586 8.771 1.00 83.62 208 GLU A O 1
ATOM 1549 N N . PHE A 1 209 ? -10.563 -0.457 8.045 1.00 88.69 209 PHE A N 1
ATOM 1550 C CA . PHE A 1 209 ? -11.518 0.033 9.035 1.00 88.69 209 PHE A CA 1
ATOM 1551 C C . PHE A 1 209 ? -12.826 0.419 8.359 1.00 88.69 209 PHE A C 1
ATOM 1553 O O . PHE A 1 209 ? -12.874 1.378 7.591 1.00 88.69 209 PHE A O 1
ATOM 1560 N N . ALA A 1 210 ? -13.906 -0.267 8.717 1.00 84.75 210 ALA A N 1
ATOM 1561 C CA . ALA A 1 210 ? -15.232 0.004 8.182 1.00 84.75 210 ALA A CA 1
ATOM 1562 C C . ALA A 1 210 ? -16.132 0.610 9.261 1.00 84.75 210 ALA A C 1
ATOM 1564 O O . ALA A 1 210 ? -16.287 0.047 10.344 1.00 84.75 210 ALA A O 1
ATOM 1565 N N . ASP A 1 211 ? -16.762 1.750 8.978 1.00 85.44 211 ASP A N 1
ATOM 1566 C CA . ASP A 1 211 ? -17.770 2.306 9.878 1.00 85.44 211 ASP A CA 1
ATOM 1567 C C . ASP A 1 211 ? -19.026 1.431 9.881 1.00 85.44 211 ASP A C 1
ATOM 1569 O O . ASP A 1 211 ? -19.646 1.197 8.836 1.00 85.44 211 ASP A O 1
ATOM 1573 N N . ILE A 1 212 ? -19.460 1.019 11.075 1.00 83.12 212 ILE A N 1
ATOM 1574 C CA . ILE A 1 212 ? -20.760 0.392 11.290 1.00 83.12 212 ILE A CA 1
ATOM 1575 C C . ILE A 1 212 ? -21.783 1.488 11.033 1.00 83.12 212 ILE A C 1
ATOM 1577 O O . ILE A 1 212 ? -22.128 2.284 11.914 1.00 83.12 212 ILE A O 1
ATOM 1581 N N . HIS A 1 213 ? -22.248 1.568 9.790 1.00 63.03 213 HIS A N 1
ATOM 1582 C CA . HIS A 1 213 ? -23.288 2.507 9.433 1.00 63.03 213 HIS A CA 1
ATOM 1583 C C . HIS A 1 213 ? -24.448 2.268 10.389 1.00 63.03 213 HIS A C 1
ATOM 1585 O O . HIS A 1 213 ? -24.993 1.162 10.470 1.00 63.03 213 HIS A O 1
ATOM 1591 N N . ARG A 1 214 ? -24.860 3.321 11.105 1.00 49.84 214 ARG A N 1
ATOM 1592 C CA . ARG A 1 214 ? -26.197 3.342 11.683 1.00 49.84 214 ARG A CA 1
ATOM 1593 C C . ARG A 1 214 ? -27.141 3.237 10.496 1.00 49.84 214 ARG A C 1
ATOM 1595 O O . ARG A 1 214 ? -27.570 4.250 9.949 1.00 49.84 214 ARG A O 1
ATOM 1602 N N . ARG A 1 215 ? -27.538 2.013 10.140 1.00 46.09 215 ARG A N 1
ATOM 1603 C CA . ARG A 1 215 ? -28.903 1.805 9.685 1.00 46.09 215 ARG A CA 1
ATOM 1604 C C . ARG A 1 215 ? -29.722 2.443 10.792 1.00 46.09 215 ARG A C 1
ATOM 1606 O O . ARG A 1 215 ? -29.802 1.912 11.897 1.00 46.09 215 ARG A O 1
ATOM 1613 N N . THR A 1 216 ? -30.222 3.651 10.544 1.00 46.06 216 THR A N 1
ATOM 1614 C CA . THR A 1 216 ? -31.316 4.194 11.332 1.00 46.06 216 THR A CA 1
ATOM 1615 C C . THR A 1 216 ? -32.406 3.176 11.096 1.00 46.06 216 THR A C 1
ATOM 1617 O O . THR A 1 216 ? -33.044 3.165 10.047 1.00 46.06 216 THR A O 1
ATOM 1620 N N . THR A 1 217 ? -32.504 2.207 12.000 1.00 52.09 217 THR A N 1
ATOM 1621 C CA . THR A 1 217 ? -33.509 1.165 11.908 1.00 52.09 217 THR A CA 1
ATOM 1622 C C . THR A 1 217 ? -34.841 1.891 11.792 1.00 52.09 217 THR A C 1
ATOM 1624 O O . THR A 1 217 ? -35.036 2.933 12.428 1.00 52.09 217 THR A O 1
ATOM 1627 N N . ALA A 1 218 ? -35.755 1.394 10.959 1.00 53.47 218 ALA A N 1
ATOM 1628 C CA . ALA A 1 218 ? -37.088 1.984 10.805 1.00 53.47 218 ALA A CA 1
ATOM 1629 C C . ALA A 1 218 ? -37.739 2.287 12.176 1.00 53.47 218 ALA A C 1
ATOM 1631 O O . ALA A 1 218 ? -38.420 3.294 12.346 1.00 53.47 218 ALA A O 1
ATOM 1632 N N . ARG A 1 219 ? -37.381 1.497 13.196 1.00 51.81 219 ARG A N 1
ATOM 1633 C CA . ARG A 1 219 ? -37.689 1.679 14.618 1.00 51.81 219 ARG A CA 1
ATOM 1634 C C . ARG A 1 219 ? -37.231 3.020 15.227 1.00 51.81 219 ARG A C 1
ATOM 1636 O O . ARG A 1 219 ? -38.007 3.645 15.940 1.00 51.81 219 ARG A O 1
ATOM 1643 N N . GLN A 1 220 ? -36.020 3.510 14.938 1.00 54.12 220 GLN A N 1
ATOM 1644 C CA . GLN A 1 220 ? -35.558 4.836 15.391 1.00 54.12 220 GLN A CA 1
ATOM 1645 C C . GLN A 1 220 ? -36.247 5.991 14.646 1.00 54.12 220 GLN A C 1
ATOM 1647 O O . GLN A 1 220 ? -36.468 7.046 15.242 1.00 54.12 220 GLN A O 1
ATOM 1652 N N . ARG A 1 221 ? -36.628 5.801 13.373 1.00 59.06 221 ARG A N 1
ATOM 1653 C CA . ARG A 1 221 ? -37.454 6.779 12.636 1.00 59.06 221 ARG A CA 1
ATOM 1654 C C . ARG A 1 221 ? -38.873 6.845 13.209 1.00 59.06 221 ARG A C 1
ATOM 1656 O O . ARG A 1 221 ? -39.376 7.939 13.440 1.00 59.06 221 ARG A O 1
ATOM 1663 N N . PHE A 1 222 ? -39.462 5.694 13.530 1.00 65.81 222 PHE A N 1
ATOM 1664 C CA . PHE A 1 222 ? -40.782 5.592 14.153 1.00 65.81 222 PHE A CA 1
ATOM 1665 C C . PHE A 1 222 ? -40.824 6.223 15.555 1.00 65.81 222 PHE A C 1
ATOM 1667 O O . PHE A 1 222 ? -41.725 6.999 15.857 1.00 65.81 222 PHE A O 1
ATOM 1674 N N . LEU A 1 223 ? -39.800 5.995 16.386 1.00 67.75 223 LEU A N 1
ATOM 1675 C CA . LEU A 1 223 ? -39.691 6.630 17.707 1.00 67.75 223 LEU A CA 1
ATOM 1676 C C . LEU A 1 223 ? -39.575 8.160 17.624 1.00 67.75 223 LEU A C 1
ATOM 1678 O O . LEU A 1 223 ? -40.218 8.868 18.396 1.00 67.75 223 LEU A O 1
ATOM 1682 N N . ARG A 1 224 ? -38.814 8.694 16.659 1.00 69.94 224 ARG A N 1
ATOM 1683 C CA . ARG A 1 224 ? -38.752 10.149 16.425 1.00 69.94 224 ARG A CA 1
ATOM 1684 C C . ARG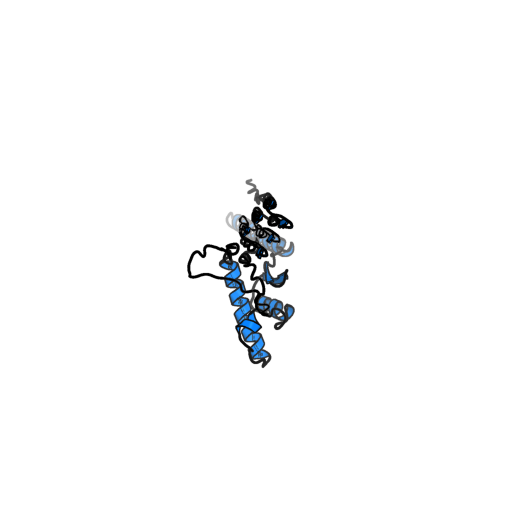 A 1 224 ? -40.085 10.715 15.933 1.00 69.94 224 ARG A C 1
ATOM 1686 O O . ARG A 1 224 ? -40.463 11.809 16.347 1.00 69.94 224 ARG A O 1
ATOM 1693 N N . TYR A 1 225 ? -40.807 9.966 15.102 1.00 73.94 225 TYR A N 1
ATOM 1694 C CA . TYR A 1 225 ? -42.136 10.349 14.630 1.00 73.94 225 TYR A CA 1
ATOM 1695 C C . TYR A 1 225 ? -43.155 10.412 15.780 1.00 73.94 225 TYR A C 1
ATOM 1697 O O . TYR A 1 225 ? -43.863 11.407 15.912 1.00 73.94 225 TYR A O 1
ATOM 1705 N N . LEU A 1 226 ? -43.158 9.427 16.685 1.00 78.19 226 LEU A N 1
ATOM 1706 C CA . LEU A 1 226 ? -44.033 9.419 17.865 1.00 78.19 226 LEU A CA 1
ATOM 1707 C C . LEU A 1 226 ? -43.741 10.573 18.840 1.00 78.19 226 LEU A C 1
ATOM 1709 O O . LEU A 1 226 ? -44.669 11.213 19.340 1.00 78.19 226 LEU A O 1
ATOM 1713 N N . ILE A 1 227 ? -42.466 10.896 19.079 1.00 81.12 227 ILE A N 1
ATOM 1714 C CA . ILE A 1 227 ? -42.076 12.037 19.930 1.00 81.12 227 ILE A CA 1
ATOM 1715 C C . ILE A 1 227 ? -42.499 13.376 19.288 1.00 81.12 227 ILE A C 1
ATOM 1717 O O . ILE A 1 227 ? -42.942 14.305 19.970 1.00 81.12 227 ILE A O 1
ATOM 1721 N N . SER A 1 228 ? -42.435 13.484 17.958 1.00 78.31 228 SER A N 1
ATOM 1722 C CA . SER A 1 228 ? -42.937 14.659 17.235 1.00 78.31 228 SER A CA 1
ATOM 1723 C C . SER A 1 228 ? -44.469 14.777 17.297 1.00 78.31 228 SER A C 1
ATOM 1725 O O . SER A 1 228 ? -44.996 15.854 17.565 1.00 78.31 228 SER A O 1
ATOM 1727 N N . LEU A 1 229 ? -45.203 13.673 17.142 1.00 79.00 229 LEU A N 1
ATOM 1728 C CA . LEU A 1 229 ? -46.670 13.657 17.228 1.00 79.00 229 LEU A CA 1
ATOM 1729 C C . LEU A 1 229 ? -47.186 14.039 18.616 1.00 79.00 229 LEU A C 1
ATOM 1731 O O . LEU A 1 229 ? -48.093 14.861 18.747 1.00 79.00 229 LEU A O 1
ATOM 1735 N N . THR A 1 230 ? -46.573 13.487 19.659 1.00 82.06 230 THR A N 1
ATOM 1736 C CA . THR A 1 230 ? -46.935 13.788 21.051 1.00 82.06 230 THR A CA 1
ATOM 1737 C C . THR A 1 230 ? -46.658 15.247 21.416 1.00 82.06 230 THR A C 1
ATOM 1739 O O . THR A 1 230 ? -47.477 15.876 22.086 1.00 82.06 230 THR A O 1
ATOM 1742 N N . SER A 1 231 ? -45.567 15.837 20.918 1.00 78.69 231 SER A N 1
ATOM 1743 C CA . SER A 1 231 ? -45.282 17.265 21.123 1.00 78.69 231 SER A CA 1
ATOM 1744 C C . SER A 1 231 ? -46.236 18.193 20.354 1.00 78.69 231 SER A C 1
ATOM 1746 O O . SER A 1 231 ? -46.617 19.241 20.882 1.00 78.69 231 SER A O 1
ATOM 1748 N N . ILE A 1 232 ? -46.698 17.800 19.160 1.00 82.56 232 ILE A N 1
ATOM 1749 C CA . ILE A 1 232 ? -47.730 18.535 18.403 1.00 82.56 232 ILE A CA 1
ATOM 1750 C C . ILE A 1 232 ? -49.087 18.479 19.118 1.00 82.56 232 ILE A C 1
ATOM 1752 O O . ILE A 1 232 ? -49.749 19.511 19.259 1.00 82.56 232 ILE A O 1
ATOM 1756 N N . LEU A 1 233 ? -49.490 17.304 19.609 1.00 79.75 233 LEU A N 1
ATOM 1757 C CA . LEU A 1 233 ? -50.748 17.131 20.342 1.00 79.75 233 LEU A CA 1
ATOM 1758 C C . LEU A 1 233 ? -50.757 17.935 21.649 1.00 79.75 233 LEU A C 1
ATOM 1760 O O . LEU A 1 233 ? -51.717 18.657 21.915 1.00 79.75 233 LEU A O 1
ATOM 1764 N N . LYS A 1 234 ? -49.652 17.923 22.407 1.00 81.06 234 LYS A N 1
ATOM 1765 C CA . LYS A 1 234 ? -49.524 18.696 23.654 1.00 81.06 234 LYS A CA 1
ATOM 1766 C C . LYS A 1 234 ? -49.654 20.210 23.423 1.00 81.06 234 LYS A C 1
ATOM 1768 O O . LYS A 1 234 ? -50.307 20.891 24.209 1.00 81.06 234 LYS A O 1
ATOM 1773 N N . ARG A 1 235 ? -49.117 20.731 22.308 1.00 76.00 235 ARG A N 1
ATOM 1774 C CA . ARG A 1 235 ? -49.270 22.148 21.906 1.00 76.00 235 ARG A CA 1
ATOM 1775 C C . ARG A 1 235 ? -50.687 22.514 21.452 1.00 76.00 235 ARG A C 1
ATOM 1777 O O . ARG A 1 235 ? -51.067 23.680 21.545 1.00 76.00 235 ARG A O 1
ATOM 1784 N N . ARG A 1 236 ? -51.466 21.561 20.929 1.00 73.56 236 ARG A N 1
ATOM 1785 C CA . ARG A 1 236 ? -52.870 21.800 20.557 1.00 73.56 236 ARG A CA 1
ATOM 1786 C C . ARG A 1 236 ? -53.780 21.832 21.783 1.00 73.56 236 ARG A C 1
ATOM 1788 O O . ARG A 1 236 ? -54.570 22.765 21.891 1.00 73.56 236 ARG A O 1
ATOM 1795 N N . SER A 1 237 ? -53.615 20.911 22.736 1.00 74.19 237 SER A N 1
ATOM 1796 C CA . SER A 1 237 ? -54.387 20.940 23.990 1.00 74.19 237 SER A CA 1
ATOM 1797 C C . SER A 1 237 ? -54.150 22.216 24.799 1.00 74.19 237 SER A C 1
ATOM 1799 O O . SER A 1 237 ? -55.107 22.795 25.305 1.00 74.19 237 SER A O 1
ATOM 1801 N N . SER A 1 238 ? -52.912 22.722 24.858 1.00 73.94 238 SER A N 1
ATOM 1802 C CA . SER A 1 238 ? -52.615 23.959 25.594 1.00 73.94 238 SER A CA 1
ATOM 1803 C C . SER A 1 238 ? -53.242 25.217 24.976 1.00 73.94 238 SER A C 1
ATOM 1805 O O . SER A 1 238 ? -53.491 26.178 25.690 1.00 73.94 238 SER A O 1
ATOM 1807 N N . ARG A 1 239 ? -53.519 25.230 23.662 1.00 71.75 239 ARG A N 1
ATOM 1808 C CA . ARG A 1 239 ? -54.199 26.357 22.987 1.00 71.75 239 ARG A CA 1
ATOM 1809 C C . ARG A 1 239 ? -55.716 26.342 23.149 1.00 71.75 239 ARG A C 1
ATOM 1811 O O . ARG A 1 239 ? -56.337 27.390 23.020 1.00 71.75 239 ARG A O 1
ATOM 1818 N N . ILE A 1 240 ? -56.310 25.172 23.372 1.00 74.81 240 ILE A N 1
ATOM 1819 C CA . ILE A 1 240 ? -57.753 25.049 23.618 1.00 74.81 240 ILE A CA 1
ATOM 1820 C C . ILE A 1 240 ? -58.059 25.452 25.065 1.00 74.81 240 ILE A C 1
ATOM 1822 O O . ILE A 1 240 ? -59.017 26.176 25.302 1.00 74.81 240 ILE A O 1
ATOM 1826 N N . ALA A 1 241 ? -57.195 25.078 26.013 1.00 69.69 241 ALA A N 1
ATOM 1827 C CA . ALA A 1 241 ? -57.350 25.434 27.422 1.00 69.69 241 ALA A CA 1
ATOM 1828 C C . ALA A 1 241 ? -57.166 26.936 27.730 1.00 69.69 241 ALA A C 1
ATOM 1830 O O . ALA A 1 241 ? -57.596 27.373 28.785 1.00 69.69 241 ALA A O 1
ATOM 1831 N N . SER A 1 242 ? -56.551 27.730 26.842 1.00 70.44 242 SER A N 1
ATOM 1832 C CA . SER A 1 242 ? -56.336 29.174 27.060 1.00 70.44 242 SER A CA 1
ATOM 1833 C C . SER A 1 242 ? -57.420 30.076 26.448 1.00 70.44 242 SER A C 1
ATOM 1835 O O . SER A 1 242 ? -57.200 31.280 26.324 1.00 70.44 242 SER A O 1
ATOM 1837 N N . LYS A 1 243 ? -58.520 29.502 25.943 1.00 65.44 243 LYS A N 1
ATOM 1838 C CA . LYS A 1 243 ? -59.628 30.237 25.304 1.00 65.44 243 LYS A CA 1
ATOM 1839 C C . LYS A 1 243 ? -60.948 30.177 26.085 1.00 65.44 243 LYS A C 1
ATOM 1841 O O . LYS A 1 243 ? -61.923 30.756 25.617 1.00 65.44 243 LYS A O 1
ATOM 1846 N N . ASN A 1 244 ? -60.949 29.514 27.238 1.00 53.81 244 ASN A N 1
ATOM 1847 C CA . ASN A 1 244 ? -62.010 29.569 28.242 1.00 53.81 244 ASN A CA 1
ATOM 1848 C C . ASN A 1 244 ? -61.489 30.342 29.451 1.00 53.81 244 ASN A C 1
ATOM 1850 O O . ASN A 1 244 ? -62.317 31.010 30.099 1.00 53.81 244 ASN A O 1
#

Foldseek 3Di:
DDDPPPPPPPPPLPWAAWAAWAEEEEAEALEEEETAAWAAIGSEYTAHWAYEYENEYNEYEYTAYTAHEAVYYWHYWAYDYHNYYPYYDYAKHTWYPQHPLQAWTQFIFAPPPCPDDDPPSDRDDDPDDDDPRDRHGHDRHHRHPVRVVVLVVLLVVLVVVCVVVVNDDDPVVVSSLPPPPDDQVSSQVVCVVVVHQWGWDADPSHIGIGGNDPPCPVVVVVVVVVVVVVVVVVVVVVVVVVPD

Organism: NCBI:txid2777537

pLDDT: mean 73.76, std 18.52, range [32.59, 95.62]

=== Feature glossary ===
Legend for the data blocks above and below:

— What the protein is —

The amino-acid sequence is the protein's primary structure: the linear order of residues from the N-terminus to the C-terminus, written in one-letter code. Everything else here — the 3D coordinates, the secondary structure, the domain annotations — is ultimately a consequence of this string.

Functional annotations link the protein to curated databases. InterPro entries identify conserved domains and families by matching the sequence against member-database signatures (Pfam, PROSITE, CDD, …). Gene Ontology (GO) terms describe molecular function, biological process, and cellular component in a controlled vocabulary. CATH places the structure in a hierarchical fold classification (Class/Architecture/Topology/Homologous-superfamily). The organism is the source species.

— Where its atoms are —

Atomic coordinates in PDBx/mmCIF format — the same representation the Protein Data Bank distributes. Each line of the _atom_site loop places one backbone atom in Cartesian space (units: ångströms, origin: arbitrary).

The six renders are orthographic views along the three Cartesian axes in both directions. Representation (cartoon, sticks, or surface) and color scheme (sequence-rainbow or by-chain) vary across proteins so the training set covers all the common visualization conventions.

— Local backbone conformation —

Eight-state secondary structure (DSSP): H is the canonical α-helix, G the tighter 3₁₀-helix, I the wider π-helix; E/B are β-structure, T and S are turns and bends, and '-' is everything else. DSSP derives these from the pattern of main-chain N–H···O=C hydrogen bonds, not from the sequence.

Three-state secondary structure (P-SEA) collapses the eight DSSP classes into helix (a), strand (b), and coil (c). P-SEA assigns these from Cα geometry alone — distances and angles — without requiring backbone oxygens, so it works on any Cα trace.

φ (phi) and ψ (psi) are the two rotatable backbone dihedrals per residue: φ is the C(i-1)–N–Cα–C torsion, ψ is the N–Cα–C–N(i+1) torsion, both in degrees on (−180°, 180°]. α-helical residues cluster near (−60°, −45°); β-strand residues near (−120°, +130°). A Ramachandran plot is simply a scatter of (φ, ψ) for every residue.

— Global shape and packing —

The geometric summary reports three shape descriptors. Rg (radius of gyration) measures how spread out the Cα atoms are about their centre of mass; compact globular proteins have small Rg, elongated or unfolded ones large. Cα contacts (<8 Å, |i−j|>4) count long-range residue pairs in spatial proximity — high for tightly packed folds, near zero for rods or random coil. The bounding-box extents give the protein's footprint along x, y, z in Å.

SASA measures how much of the protein is reachable by solvent. It is computed by rolling a water-sized probe over the atomic surface and summing the exposed area (Å²). Per-residue SASA distinguishes core (buried, low SASA) from surface (exposed, high SASA) residues; total SASA is a whole-molecule size measure.

Plot images: a contact map (which residues are close in 3D, as an N×N binary image), a Ramachandran scatter (backbone torsion angles, revealing secondary-structure composition at a glance), and — for AlphaFold structures — a PAE heatmap (pairwise prediction confidence).

— Structural neighborhood —

A 3Di character summarizes, for each residue, the relative orientation of the Cα frame of its nearest spatial neighbor. Because it encodes fold topology rather than chemistry, 3Di alignments detect remote structural similarity that sequence alignment misses.

The Foldseek neighbor list gives the closest experimentally determined structures in the PDB, ranked by structural alignment. TM-score near 1 means near-identical fold; near 0.3 means only rough topology match. This is how one finds what a novel AlphaFold prediction most resembles in the solved-structure universe.

— Confidence and disorder —

For AlphaFold models, the B-factor field carries pLDDT — the model's own estimate of local accuracy on a 0–100 scale. Regions with pLDDT<50 should be treated as essentially unmodeled; they often correspond to intrinsically disordered segments.

Crystallographic B-factors measure how much each atom's electron density is smeared out, in Å². They rise in mobile loops and surface residues and fall in the buried interior. In AlphaFold models this column is repurposed to hold pLDDT instead.

Predicted Aligned Error (PAE) is an AlphaFold confidence matrix: entry (i, j) is the expected error in the position of residue j, in ångströms, when the prediction is superimposed on the true structure at residue i. Low PAE within a block of residues means that block is internally rigid and well-predicted; high PAE between two blocks means their relative placement is uncertain even if each block individually is confident.